Protein AF-A0A7V4MY70-F1 (afdb_monomer_lite)

pLDDT: mean 80.56, std 20.99, range [24.08, 98.56]

Structure (mmCIF, N/CA/C/O backbone):
data_AF-A0A7V4MY70-F1
#
_entry.id   AF-A0A7V4MY70-F1
#
loop_
_atom_site.group_PDB
_atom_site.id
_atom_site.type_symbol
_atom_site.label_atom_id
_atom_site.label_alt_id
_atom_site.label_comp_id
_atom_site.label_asym_id
_atom_site.label_entity_id
_atom_site.label_seq_id
_atom_site.pdbx_PDB_ins_code
_atom_site.Cartn_x
_atom_site.Cartn_y
_atom_site.Cartn_z
_atom_site.occupancy
_atom_site.B_iso_or_equiv
_atom_site.auth_seq_id
_atom_site.auth_comp_id
_atom_site.auth_asym_id
_atom_site.auth_atom_id
_atom_site.pdbx_PDB_model_num
ATOM 1 N N . MET A 1 1 ? -21.779 -14.317 -23.025 1.00 35.06 1 MET A N 1
ATOM 2 C CA . MET A 1 1 ? -21.149 -14.621 -21.720 1.00 35.06 1 MET A CA 1
ATOM 3 C C . MET A 1 1 ? -20.965 -13.291 -21.010 1.00 35.06 1 MET A C 1
ATOM 5 O O . MET A 1 1 ? -20.647 -12.327 -21.687 1.00 35.06 1 MET A O 1
ATOM 9 N N . ARG A 1 2 ? -21.371 -13.199 -19.740 1.00 34.47 2 ARG A N 1
ATOM 10 C CA . ARG A 1 2 ? -21.632 -11.926 -19.047 1.00 34.47 2 ARG A CA 1
ATOM 11 C C . ARG A 1 2 ? -20.328 -11.184 -18.761 1.00 34.47 2 ARG A C 1
ATOM 13 O O . ARG A 1 2 ? -19.411 -11.782 -18.212 1.00 34.47 2 ARG A O 1
ATOM 20 N N . ASP A 1 3 ? -20.317 -9.908 -19.120 1.00 35.34 3 ASP A N 1
ATOM 21 C CA . ASP A 1 3 ? -19.279 -8.925 -18.829 1.00 35.34 3 ASP A CA 1
ATOM 22 C C . ASP A 1 3 ? -19.011 -8.886 -17.314 1.00 35.34 3 ASP A C 1
ATOM 24 O O . ASP A 1 3 ? -19.886 -8.545 -16.511 1.00 35.34 3 ASP A O 1
ATOM 28 N N . GLY A 1 4 ? -17.828 -9.338 -16.904 1.00 38.50 4 GLY A N 1
ATOM 29 C CA . GLY A 1 4 ? -17.403 -9.404 -15.510 1.00 38.50 4 GLY A CA 1
ATOM 30 C C . GLY A 1 4 ? -16.936 -8.038 -15.029 1.00 38.50 4 GLY A C 1
ATOM 31 O O . GLY A 1 4 ? -15.749 -7.838 -14.805 1.00 38.50 4 GLY A O 1
ATOM 32 N N . GLN A 1 5 ? -17.856 -7.085 -14.891 1.00 44.81 5 GLN A N 1
ATOM 33 C CA . GLN A 1 5 ? -17.563 -5.769 -14.328 1.00 44.81 5 GLN A CA 1
ATOM 34 C C . GLN A 1 5 ? -17.039 -5.965 -12.892 1.00 44.81 5 GLN A C 1
ATOM 36 O O . GLN A 1 5 ? -17.811 -6.287 -11.983 1.00 44.81 5 GLN A O 1
ATOM 41 N N . LEU A 1 6 ? -15.719 -5.850 -12.693 1.00 42.75 6 LEU A N 1
ATOM 42 C CA . LEU A 1 6 ? -15.071 -5.998 -11.389 1.00 42.75 6 LEU A CA 1
ATOM 43 C C . LEU A 1 6 ? -15.699 -4.998 -10.416 1.00 42.75 6 LEU A C 1
ATOM 45 O O . LEU A 1 6 ? -15.474 -3.789 -10.476 1.00 42.75 6 LEU A O 1
ATOM 49 N N . ARG A 1 7 ? -16.544 -5.508 -9.520 1.00 59.09 7 ARG A N 1
ATOM 50 C CA . ARG A 1 7 ? -17.192 -4.706 -8.490 1.00 59.09 7 ARG A CA 1
ATOM 51 C C . ARG A 1 7 ? -16.125 -4.282 -7.480 1.00 59.09 7 ARG A C 1
ATOM 53 O O . ARG A 1 7 ? -15.667 -5.104 -6.692 1.00 59.09 7 ARG A O 1
ATOM 60 N N . GLY A 1 8 ? -15.704 -3.018 -7.524 1.00 72.75 8 GLY A N 1
ATOM 61 C CA . GLY A 1 8 ? -14.606 -2.514 -6.694 1.00 72.75 8 GLY A CA 1
ATOM 62 C C . GLY A 1 8 ? -14.836 -2.757 -5.198 1.00 72.75 8 GLY A C 1
ATOM 63 O O . GLY A 1 8 ? -15.845 -2.319 -4.642 1.00 72.75 8 GLY A O 1
ATOM 64 N N . VAL A 1 9 ? -13.904 -3.449 -4.539 1.00 80.56 9 VAL A N 1
ATOM 65 C CA . VAL A 1 9 ? -13.931 -3.677 -3.087 1.00 80.56 9 VAL A CA 1
ATOM 66 C C . VAL A 1 9 ? -13.438 -2.421 -2.370 1.00 80.56 9 VAL A C 1
ATOM 68 O O . VAL A 1 9 ? -12.381 -1.877 -2.689 1.00 80.56 9 VAL A O 1
ATOM 71 N N . ARG A 1 10 ? -14.196 -1.957 -1.378 1.00 83.06 10 ARG A N 1
ATOM 72 C CA . ARG A 1 10 ? -13.819 -0.881 -0.460 1.00 83.06 10 ARG A CA 1
ATOM 73 C C . ARG A 1 10 ? -13.567 -1.450 0.926 1.00 83.06 10 ARG A C 1
ATOM 75 O O . ARG A 1 10 ? -14.325 -2.295 1.399 1.00 83.06 10 ARG A O 1
ATOM 82 N N . LEU A 1 11 ? -12.526 -0.943 1.576 1.00 91.56 11 LEU A N 1
ATOM 83 C CA . LEU A 1 11 ? -12.107 -1.357 2.908 1.00 91.56 11 LEU A CA 1
ATOM 84 C C . LEU A 1 11 ? -11.872 -0.134 3.790 1.00 91.56 11 LEU A C 1
ATOM 86 O O . LEU A 1 11 ? -11.327 0.875 3.342 1.00 91.56 11 LEU A O 1
ATOM 90 N N . GLY A 1 12 ? -12.257 -0.260 5.053 1.00 89.19 12 GLY A N 1
ATOM 91 C CA . GLY A 1 12 ? -11.892 0.647 6.124 1.00 89.19 12 GLY A CA 1
ATOM 92 C C . GLY A 1 12 ? -11.326 -0.133 7.299 1.00 89.19 12 GLY A C 1
ATOM 93 O O . GLY A 1 12 ? -11.824 -1.204 7.639 1.00 89.19 12 GLY A O 1
ATOM 94 N N . PHE A 1 13 ? -10.279 0.402 7.915 1.00 91.38 13 PHE A N 1
ATOM 95 C CA . PHE A 1 13 ? -9.630 -0.204 9.069 1.00 91.38 13 PHE A CA 1
ATOM 96 C C . PHE A 1 13 ? -9.266 0.868 10.088 1.00 91.38 13 PHE A C 1
ATOM 98 O O . PHE A 1 13 ? -8.829 1.964 9.714 1.00 91.38 13 PHE A O 1
ATOM 105 N N . ASP A 1 14 ? -9.436 0.557 11.366 1.00 91.88 14 ASP A N 1
ATOM 106 C CA . ASP A 1 14 ? -9.044 1.447 12.450 1.00 91.88 14 ASP A CA 1
ATOM 107 C C . ASP A 1 14 ? -8.578 0.682 13.691 1.00 91.88 14 ASP A C 1
ATOM 109 O O . ASP A 1 14 ? -9.014 -0.447 13.940 1.00 91.88 14 ASP A O 1
ATOM 113 N N . LEU A 1 15 ? -7.686 1.321 14.452 1.00 84.94 15 LEU A N 1
ATOM 114 C CA . LEU A 1 15 ? -7.119 0.828 15.702 1.00 84.94 15 LEU A CA 1
ATOM 115 C C . LEU A 1 15 ? -7.168 1.921 16.764 1.00 84.94 15 LEU A C 1
ATOM 117 O O . LEU A 1 15 ? -6.854 3.080 16.507 1.00 84.94 15 LEU A O 1
ATOM 121 N N . VAL A 1 16 ? -7.503 1.515 17.982 1.00 78.44 16 VAL A N 1
ATOM 122 C CA . VAL A 1 16 ? -7.727 2.395 19.123 1.00 78.44 16 VAL A CA 1
ATOM 123 C C . VAL A 1 16 ? -6.978 1.847 20.327 1.00 78.44 16 VAL A C 1
ATOM 125 O O . VAL A 1 16 ? -7.192 0.709 20.740 1.00 78.44 16 VAL A O 1
ATOM 128 N N . GLU A 1 17 ? -6.143 2.677 20.943 1.00 88.50 17 GLU A N 1
ATOM 129 C CA . GLU A 1 17 ? -5.574 2.387 22.259 1.00 88.50 17 GLU A CA 1
ATOM 130 C C . GLU A 1 17 ? -6.662 2.486 23.334 1.00 88.50 17 GLU A C 1
ATOM 132 O O . GLU A 1 17 ? -7.203 3.566 23.602 1.00 88.50 17 GLU A O 1
ATOM 137 N N . VAL A 1 18 ? -6.973 1.358 23.976 1.00 88.81 18 VAL A N 1
ATOM 138 C CA . VAL A 1 18 ? -8.077 1.236 24.941 1.00 88.81 18 VAL A CA 1
ATOM 139 C C . VAL A 1 18 ? -7.870 2.178 26.121 1.00 88.81 18 VAL A C 1
ATOM 141 O O . VAL A 1 18 ? -8.803 2.861 26.536 1.00 88.81 18 VAL A O 1
ATOM 144 N N . GLU A 1 19 ? -6.642 2.282 26.628 1.00 89.00 19 GLU A N 1
ATOM 145 C CA . GLU A 1 19 ? -6.335 3.136 27.777 1.00 89.00 19 GLU A CA 1
ATOM 146 C C . GLU A 1 19 ? -6.428 4.630 27.432 1.00 89.00 19 GLU A C 1
ATOM 148 O O . GLU A 1 19 ? -6.966 5.430 28.202 1.00 89.00 19 GLU A O 1
ATOM 153 N N . ARG A 1 20 ? -5.993 5.023 26.230 1.00 81.44 20 ARG A N 1
ATOM 154 C CA . ARG A 1 20 ? -6.168 6.397 25.745 1.00 81.44 20 ARG A CA 1
ATOM 155 C C . ARG A 1 20 ? -7.652 6.742 25.607 1.00 81.44 20 ARG A C 1
ATOM 157 O O . ARG A 1 20 ? -8.071 7.826 26.021 1.00 81.44 20 ARG A O 1
ATOM 164 N N . PHE A 1 21 ? -8.452 5.814 25.084 1.00 88.38 21 PHE A N 1
ATOM 165 C CA . PHE A 1 21 ? -9.899 5.974 24.958 1.00 88.38 21 PHE A CA 1
ATOM 166 C C . PHE A 1 21 ? -10.593 6.033 26.326 1.00 88.38 21 PHE A C 1
ATOM 168 O O . PHE A 1 21 ? -11.429 6.908 26.561 1.00 88.38 21 PHE A O 1
ATOM 175 N N . ARG A 1 22 ? -10.177 5.184 27.275 1.00 93.19 22 ARG A N 1
ATOM 176 C CA . ARG A 1 22 ? -10.639 5.191 28.671 1.00 93.19 22 ARG A CA 1
ATOM 177 C C . ARG A 1 22 ? -10.459 6.565 29.305 1.00 93.19 22 ARG A C 1
ATOM 179 O O . ARG A 1 22 ? -11.410 7.114 29.865 1.00 93.19 22 ARG A O 1
ATOM 186 N N . ARG A 1 23 ? -9.263 7.146 29.177 1.00 88.00 23 ARG A N 1
ATOM 187 C CA . ARG A 1 23 ? -8.953 8.491 29.688 1.00 88.00 23 ARG A CA 1
ATOM 188 C C . ARG A 1 23 ? -9.819 9.567 29.035 1.00 88.00 23 ARG A C 1
ATOM 190 O O . ARG A 1 23 ? -10.260 10.485 29.724 1.00 88.00 23 ARG A O 1
ATOM 197 N N . ALA A 1 24 ? -10.094 9.453 27.735 1.00 77.75 24 ALA A N 1
ATOM 198 C CA . ALA A 1 24 ? -10.965 10.388 27.025 1.00 77.75 24 ALA A CA 1
ATOM 199 C C . ALA A 1 24 ? -12.419 10.329 27.531 1.00 77.75 24 ALA A C 1
ATOM 201 O O . ALA A 1 24 ? -13.014 11.378 27.783 1.00 77.75 24 ALA A O 1
ATOM 202 N N . LEU A 1 25 ? -12.965 9.126 27.746 1.00 85.44 25 LEU A N 1
ATOM 203 C CA . LEU A 1 25 ? -14.307 8.936 28.312 1.00 85.44 25 LEU A CA 1
ATOM 204 C C . LEU A 1 25 ? -14.423 9.494 29.739 1.00 85.44 25 LEU A C 1
ATOM 206 O O . LEU A 1 25 ? -15.417 10.142 30.056 1.00 85.44 25 LEU A O 1
ATOM 210 N N . HIS A 1 26 ? -13.396 9.304 30.574 1.00 87.88 26 HIS A N 1
ATOM 211 C CA . HIS A 1 26 ? -13.364 9.867 31.930 1.00 87.88 26 HIS A CA 1
ATOM 212 C C . HIS A 1 26 ? -13.304 11.396 31.920 1.00 87.88 26 HIS A C 1
ATOM 214 O O . HIS A 1 26 ? -14.024 12.054 32.667 1.00 87.88 26 HIS A O 1
ATOM 220 N N . ARG A 1 27 ? -12.462 11.975 31.055 1.00 89.12 27 ARG A N 1
ATOM 221 C CA . ARG A 1 27 ? -12.309 13.432 30.937 1.00 89.12 27 ARG A CA 1
ATOM 222 C C . ARG A 1 27 ? -13.574 14.108 30.408 1.00 89.12 27 ARG A C 1
ATOM 224 O O . ARG A 1 27 ? -13.856 15.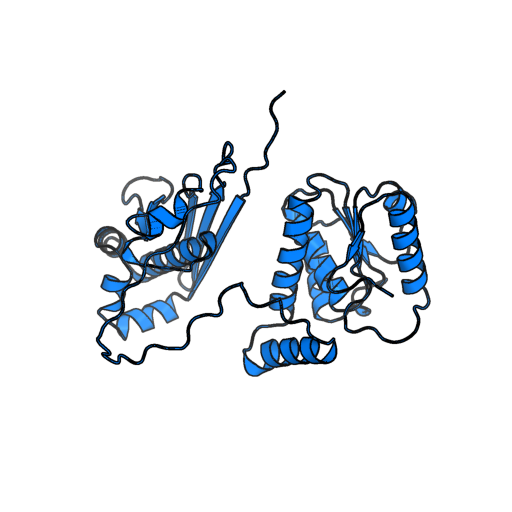250 30.763 1.00 89.12 27 ARG A O 1
ATOM 231 N N . HIS A 1 28 ? -14.330 13.418 29.558 1.00 87.50 28 HIS A N 1
ATOM 232 C CA . HIS A 1 28 ? -15.520 13.957 28.911 1.00 87.50 28 HIS A CA 1
ATOM 233 C C . HIS A 1 28 ? -16.724 13.021 29.104 1.00 87.50 28 HIS A C 1
ATOM 235 O O . HIS A 1 28 ? -17.040 12.237 28.210 1.00 87.50 28 HIS A O 1
ATOM 241 N N . PRO A 1 29 ? -17.482 13.150 30.210 1.00 80.56 29 PRO A N 1
ATOM 242 C CA . PRO A 1 29 ? -18.574 12.225 30.545 1.00 80.56 29 PRO A CA 1
ATOM 243 C C . PRO A 1 29 ? -19.699 12.133 29.498 1.00 80.56 29 PRO A C 1
ATOM 245 O O . PRO A 1 29 ? -20.390 11.124 29.403 1.00 80.56 29 PRO A O 1
ATOM 248 N N . ARG A 1 30 ? -19.886 13.177 28.677 1.00 85.69 30 ARG A N 1
ATOM 249 C CA . ARG A 1 30 ? -20.870 13.203 27.574 1.00 85.69 30 ARG A CA 1
ATOM 250 C C . ARG A 1 30 ? -20.334 12.635 26.255 1.00 85.69 30 ARG A C 1
ATOM 252 O O . ARG A 1 30 ? -21.046 12.640 25.257 1.00 85.69 30 ARG A O 1
ATOM 259 N N . LEU A 1 31 ? -19.075 12.202 26.206 1.00 82.50 31 LEU A N 1
ATOM 260 C CA . LEU A 1 31 ? -18.451 11.720 24.976 1.00 82.50 31 LEU A CA 1
ATOM 261 C C . LEU A 1 31 ? -19.119 10.431 24.490 1.00 82.50 31 LEU A C 1
ATOM 263 O O . LEU A 1 31 ? -19.470 10.339 23.318 1.00 82.50 31 LEU A O 1
ATOM 267 N N . ALA A 1 32 ? -19.383 9.484 25.395 1.00 84.44 32 ALA A N 1
ATOM 268 C CA . ALA A 1 32 ? -20.026 8.219 25.044 1.00 84.44 32 ALA A CA 1
ATOM 269 C C . ALA A 1 32 ? -21.397 8.426 24.378 1.00 84.44 32 ALA A C 1
ATOM 271 O O . ALA A 1 32 ? -21.650 7.869 23.316 1.00 84.44 32 ALA A O 1
ATOM 272 N N . SER A 1 33 ? -22.251 9.287 24.938 1.00 88.69 33 SER A N 1
ATOM 273 C CA . SER A 1 33 ? -23.585 9.546 24.380 1.00 88.69 33 SER A CA 1
ATOM 274 C C . SER A 1 33 ? -23.560 10.322 23.063 1.00 88.69 33 SER A C 1
ATOM 276 O O . SER A 1 33 ? -24.526 10.265 22.312 1.00 88.69 33 SER A O 1
ATOM 278 N N . ARG A 1 34 ? -22.469 11.027 22.742 1.00 88.75 34 ARG A N 1
ATOM 279 C CA . ARG A 1 34 ? -22.275 11.657 21.424 1.00 88.75 34 ARG A CA 1
ATOM 280 C C . ARG A 1 34 ? -21.790 10.664 20.372 1.00 88.75 34 ARG A C 1
ATOM 282 O O . ARG A 1 34 ? -22.175 10.787 19.215 1.00 88.75 34 ARG A O 1
ATOM 289 N N . LEU A 1 35 ? -20.938 9.719 20.768 1.00 85.75 35 LEU A N 1
ATOM 290 C CA . LEU A 1 35 ? -20.302 8.766 19.859 1.00 85.75 35 LEU A CA 1
ATOM 291 C C . LEU A 1 35 ? -21.164 7.529 19.591 1.00 85.75 35 LEU A C 1
ATOM 293 O O . LEU A 1 35 ? -21.111 6.972 18.497 1.00 85.75 35 LEU A O 1
ATOM 297 N N . PHE A 1 36 ? -21.948 7.084 20.570 1.00 94.06 36 PHE A N 1
ATOM 298 C CA . PHE A 1 36 ? -22.635 5.796 20.537 1.00 94.06 36 PHE A CA 1
ATOM 299 C C . PHE A 1 36 ? -24.145 5.945 20.659 1.00 94.06 36 PHE A C 1
ATOM 301 O O . PHE A 1 36 ? -24.662 6.823 21.349 1.00 94.06 36 PHE A O 1
ATOM 308 N N . THR A 1 37 ? -24.856 5.040 19.998 1.00 95.19 37 THR A N 1
ATOM 309 C CA . THR A 1 37 ? -26.299 4.881 20.165 1.00 95.19 37 THR A CA 1
ATOM 310 C C . THR A 1 37 ? -26.625 4.260 21.526 1.00 95.19 37 THR A C 1
ATOM 312 O O . THR A 1 37 ? -25.786 3.630 22.179 1.00 95.19 37 THR A O 1
ATOM 315 N N . THR A 1 38 ? -27.885 4.370 21.953 1.00 94.00 38 THR A N 1
ATOM 316 C CA . THR A 1 38 ? -28.370 3.696 23.167 1.00 94.00 38 THR A CA 1
ATOM 317 C C . THR A 1 38 ? -28.208 2.174 23.092 1.00 94.00 38 THR A C 1
ATOM 319 O O . THR A 1 38 ? -27.929 1.545 24.111 1.00 94.00 38 THR A O 1
ATOM 322 N N . GLY A 1 39 ? -28.350 1.577 21.902 1.00 91.62 39 GLY A N 1
ATOM 323 C CA . GLY A 1 39 ? -28.155 0.141 21.690 1.00 91.62 39 GLY A CA 1
ATOM 324 C C . GLY A 1 39 ? -26.713 -0.295 21.953 1.00 91.62 39 GLY A C 1
ATOM 325 O O . GLY A 1 39 ? -26.477 -1.252 22.689 1.00 91.62 39 GLY A O 1
ATOM 326 N N . GLU A 1 40 ? -25.746 0.454 21.427 1.00 93.56 40 GLU A N 1
ATOM 327 C CA . GLU A 1 40 ? -24.316 0.186 21.611 1.00 93.56 40 GLU A CA 1
ATOM 328 C C . GLU A 1 40 ? -23.867 0.356 23.063 1.00 93.56 40 GLU A C 1
ATOM 330 O O . GLU A 1 40 ? -23.144 -0.492 23.587 1.00 93.56 40 GLU A O 1
ATOM 335 N N . MET A 1 41 ? -24.331 1.417 23.732 1.00 92.62 41 MET A N 1
ATOM 336 C CA . MET A 1 41 ? -24.034 1.634 25.151 1.00 92.62 41 MET A CA 1
ATOM 337 C C . MET A 1 41 ? -24.629 0.528 26.026 1.00 92.62 41 MET A C 1
ATOM 339 O O . MET A 1 41 ? -23.960 0.053 26.941 1.00 92.62 41 MET A O 1
ATOM 343 N N . ARG A 1 42 ? -25.851 0.065 25.719 1.00 92.44 42 ARG A N 1
ATOM 344 C CA . ARG A 1 42 ? -26.475 -1.063 26.423 1.00 92.44 42 ARG A CA 1
ATOM 345 C C . ARG A 1 42 ? -25.682 -2.355 26.233 1.00 92.44 42 ARG A C 1
ATOM 347 O O . ARG A 1 42 ? -25.468 -3.066 27.206 1.00 92.44 42 ARG A O 1
ATOM 354 N N . TYR A 1 43 ? -25.233 -2.647 25.011 1.00 89.88 43 TYR A N 1
ATOM 355 C CA . TYR A 1 43 ? -24.390 -3.817 24.751 1.00 89.88 43 TYR A CA 1
ATOM 356 C C . TYR A 1 43 ? -23.092 -3.753 25.559 1.00 89.88 43 TYR A C 1
ATOM 358 O O . TYR A 1 43 ? -22.720 -4.722 26.218 1.00 89.88 43 TYR A O 1
ATOM 366 N N . ALA A 1 44 ? -22.381 -2.623 25.504 1.00 90.81 44 ALA A N 1
ATOM 367 C CA . ALA A 1 44 ? -21.099 -2.497 26.187 1.00 90.81 44 ALA A CA 1
ATOM 368 C C . ALA A 1 44 ? -21.267 -2.602 27.708 1.00 90.81 44 ALA A C 1
ATOM 370 O O . ALA A 1 44 ? -20.500 -3.306 28.354 1.00 90.81 44 ALA A O 1
ATOM 371 N N . GLY A 1 45 ? -22.313 -1.981 28.261 1.00 91.44 45 GLY A N 1
ATOM 372 C CA . GLY A 1 45 ? -22.633 -2.041 29.689 1.00 91.44 45 GLY A CA 1
ATOM 373 C C . GLY A 1 45 ? -23.071 -3.417 30.202 1.00 91.44 45 GLY A C 1
ATOM 374 O O . GLY A 1 45 ? -23.126 -3.606 31.410 1.00 91.44 45 GLY A O 1
ATOM 375 N N . ALA A 1 46 ? -23.370 -4.378 29.320 1.00 89.94 46 ALA A N 1
ATOM 376 C CA . ALA A 1 46 ? -23.654 -5.760 29.713 1.00 89.94 46 ALA A CA 1
ATOM 377 C C . ALA A 1 46 ? -22.384 -6.577 30.036 1.00 89.94 46 ALA A C 1
ATOM 379 O O . ALA A 1 46 ? -22.491 -7.706 30.508 1.00 89.94 46 ALA A O 1
ATOM 380 N N . HIS A 1 47 ? -21.196 -6.026 29.773 1.00 88.25 47 HIS A N 1
ATOM 381 C CA . HIS A 1 47 ? -19.905 -6.663 30.036 1.00 88.25 47 HIS A CA 1
ATOM 382 C C . HIS A 1 47 ? -19.247 -6.065 31.286 1.00 88.25 47 HIS A C 1
ATOM 384 O O . HIS A 1 47 ? -19.541 -4.934 31.672 1.00 88.25 47 HIS A O 1
ATOM 390 N N . SER A 1 48 ? -18.331 -6.814 31.909 1.00 90.75 48 SER A N 1
ATOM 391 C CA . SER A 1 48 ? -17.650 -6.397 33.144 1.00 90.75 48 SER A CA 1
ATOM 392 C C . SER A 1 48 ? -16.795 -5.135 32.978 1.00 90.75 48 SER A C 1
ATOM 394 O O . SER A 1 48 ? -16.784 -4.297 33.875 1.00 90.75 48 SER A O 1
ATOM 396 N N . ASP A 1 49 ? -16.113 -4.979 31.838 1.00 93.12 49 ASP A N 1
ATOM 397 C CA . ASP A 1 49 ? -15.471 -3.724 31.431 1.00 93.12 49 ASP A CA 1
ATOM 398 C C . ASP A 1 49 ? -16.081 -3.244 30.103 1.00 93.12 49 ASP A C 1
ATOM 400 O O . ASP A 1 49 ? -15.817 -3.841 29.057 1.00 93.12 49 ASP A O 1
ATOM 404 N N . PRO A 1 50 ? -16.884 -2.165 30.098 1.00 93.62 50 PRO A N 1
ATOM 405 C CA . PRO A 1 50 ? -17.507 -1.659 28.879 1.00 93.62 50 PRO A CA 1
ATOM 406 C C . PRO A 1 50 ? -16.512 -0.977 27.927 1.00 93.62 50 PRO A C 1
ATOM 408 O O . PRO A 1 50 ? -16.816 -0.816 26.742 1.00 93.62 50 PRO A O 1
ATOM 411 N N . VAL A 1 51 ? -15.341 -0.537 28.404 1.00 94.62 51 VAL A N 1
ATOM 412 C CA . VAL A 1 51 ? -14.457 0.357 27.640 1.00 94.62 51 VAL A CA 1
ATOM 413 C C . VAL A 1 51 ? -13.849 -0.312 26.401 1.00 94.62 51 VAL A C 1
ATOM 415 O O . VAL A 1 51 ? -13.955 0.292 25.331 1.00 94.62 51 VAL A O 1
ATOM 418 N N . PRO A 1 52 ? -13.289 -1.538 26.458 1.00 93.19 52 PRO A N 1
ATOM 419 C CA . PRO A 1 52 ? -12.805 -2.234 25.264 1.00 93.19 52 PRO A CA 1
ATOM 420 C C . PRO A 1 52 ? -13.904 -2.442 24.211 1.00 93.19 52 PRO A C 1
ATOM 422 O O . PRO A 1 52 ? -13.673 -2.254 23.016 1.00 93.19 52 PRO A O 1
ATOM 425 N N . HIS A 1 53 ? -15.134 -2.744 24.642 1.00 93.38 53 HIS A N 1
ATOM 426 C CA . HIS A 1 53 ? -16.275 -2.935 23.742 1.00 93.38 53 HIS A CA 1
ATOM 427 C C . HIS A 1 53 ? -16.741 -1.637 23.075 1.00 93.38 53 HIS A C 1
ATOM 429 O O . HIS A 1 53 ? -17.208 -1.671 21.932 1.00 93.38 53 HIS A O 1
ATOM 435 N N . LEU A 1 54 ? -16.637 -0.500 23.769 1.00 93.75 54 LEU A N 1
ATOM 436 C CA . LEU A 1 54 ? -16.880 0.820 23.185 1.00 93.75 54 LEU A CA 1
ATOM 437 C C . LEU A 1 54 ? -15.736 1.235 22.256 1.00 93.75 54 LEU A C 1
ATOM 439 O O . LEU A 1 54 ? -16.002 1.753 21.177 1.00 93.75 54 LEU A O 1
ATOM 443 N N . ALA A 1 55 ? -14.483 0.957 22.621 1.00 91.88 55 ALA A N 1
ATOM 444 C CA . ALA A 1 55 ? -13.319 1.244 21.787 1.00 91.88 55 ALA A CA 1
ATOM 445 C C . ALA A 1 55 ? -13.366 0.466 20.460 1.00 91.88 55 ALA A C 1
ATOM 447 O O . ALA A 1 55 ? -13.149 1.048 19.401 1.00 91.88 55 ALA A O 1
ATOM 448 N N . ALA A 1 56 ? -13.752 -0.814 20.486 1.00 92.88 56 ALA A N 1
ATOM 449 C CA . ALA A 1 56 ? -13.940 -1.609 19.272 1.00 92.88 56 ALA A CA 1
ATOM 450 C C . ALA A 1 56 ? -15.030 -1.015 18.364 1.00 92.88 56 ALA A C 1
ATOM 452 O O . ALA A 1 56 ? -14.859 -0.908 17.151 1.00 92.88 56 ALA A O 1
ATOM 453 N N . ARG A 1 57 ? -16.147 -0.561 18.946 1.00 95.06 57 ARG A N 1
ATOM 454 C CA . ARG A 1 57 ? -17.218 0.101 18.185 1.00 95.06 57 ARG A CA 1
ATOM 455 C C . ARG A 1 57 ? -16.795 1.450 17.632 1.00 95.06 57 ARG A C 1
ATOM 457 O O . ARG A 1 57 ? -17.176 1.778 16.516 1.00 95.06 57 ARG A O 1
ATOM 464 N N . PHE A 1 58 ? -16.005 2.212 18.383 1.00 94.62 58 PHE A N 1
ATOM 465 C CA . PHE A 1 58 ? -15.416 3.453 17.897 1.00 94.62 58 PHE A CA 1
ATOM 466 C C . PHE A 1 58 ? -14.543 3.185 16.667 1.00 94.62 58 PHE A C 1
ATOM 468 O O . PHE A 1 58 ? -14.768 3.803 15.630 1.00 94.62 58 PHE A O 1
ATOM 475 N N . ALA A 1 59 ? -13.663 2.180 16.748 1.00 92.69 59 ALA A N 1
ATOM 476 C CA . ALA A 1 59 ? -12.839 1.744 15.624 1.00 92.69 59 ALA A CA 1
ATOM 477 C C . ALA A 1 59 ? -13.698 1.348 14.412 1.00 92.69 59 ALA A C 1
ATOM 479 O O . ALA A 1 59 ? -13.410 1.726 13.282 1.00 92.69 59 ALA A O 1
ATOM 480 N N . ALA A 1 60 ? -14.806 0.633 14.622 1.00 94.19 60 ALA A N 1
ATOM 481 C CA . ALA A 1 60 ? -15.708 0.269 13.530 1.00 94.19 60 ALA A CA 1
ATOM 482 C C . ALA A 1 60 ? -16.383 1.487 12.883 1.00 94.19 60 ALA A C 1
ATOM 484 O O . ALA A 1 60 ? -16.530 1.516 11.663 1.00 94.19 60 ALA A O 1
ATOM 485 N N . LYS A 1 61 ? -16.755 2.512 13.657 1.00 96.44 61 LYS A N 1
ATOM 486 C CA . LYS A 1 61 ? -17.327 3.752 13.111 1.00 96.44 61 LYS A CA 1
ATOM 487 C C . LYS A 1 61 ? -16.307 4.541 12.295 1.00 96.44 61 LYS A C 1
ATOM 489 O O . LYS A 1 61 ? -16.625 4.970 11.189 1.00 96.44 61 LYS A O 1
ATOM 494 N N . GLU A 1 62 ? -15.081 4.661 12.792 1.00 95.12 62 GLU A N 1
ATOM 495 C CA . GLU A 1 62 ? -13.963 5.259 12.052 1.00 95.12 62 GLU A CA 1
ATOM 496 C C . GLU A 1 62 ? -13.650 4.476 10.770 1.00 95.12 62 GLU A C 1
ATOM 498 O O . GLU A 1 62 ? -13.532 5.052 9.688 1.00 95.12 62 GLU A O 1
ATOM 503 N N . ALA A 1 63 ? -13.610 3.144 10.851 1.00 91.50 63 ALA A N 1
ATOM 504 C CA . ALA A 1 63 ? -13.432 2.274 9.695 1.00 91.50 63 ALA A CA 1
ATOM 505 C C . ALA A 1 63 ? -14.542 2.480 8.649 1.00 91.50 63 ALA A C 1
ATOM 507 O O . ALA A 1 63 ? -14.245 2.587 7.462 1.00 91.50 63 ALA A O 1
ATOM 508 N N . VAL A 1 64 ? -15.807 2.628 9.058 1.00 92.44 64 VAL A N 1
ATOM 509 C CA . VAL A 1 64 ? -16.897 3.008 8.141 1.00 92.44 64 VAL A CA 1
ATOM 510 C C . VAL A 1 64 ? -16.628 4.375 7.505 1.00 92.44 64 VAL A C 1
ATOM 512 O O . VAL A 1 64 ? -16.722 4.499 6.285 1.00 92.44 64 VAL A O 1
ATOM 515 N N . GLY A 1 65 ? -16.243 5.387 8.287 1.00 87.81 65 GLY A N 1
ATOM 516 C CA . GLY A 1 65 ? -15.905 6.716 7.764 1.00 87.81 65 GLY A CA 1
ATOM 517 C C . GLY A 1 65 ? -14.794 6.681 6.706 1.00 87.81 65 GLY A C 1
ATOM 518 O O . GLY A 1 65 ? -14.910 7.324 5.659 1.00 87.81 65 GLY A O 1
ATOM 519 N N . LYS A 1 66 ? -13.752 5.871 6.934 1.00 86.44 66 LYS A N 1
ATOM 520 C CA . LYS A 1 66 ? -12.652 5.640 5.981 1.00 86.44 66 LYS A CA 1
ATOM 521 C C . LYS A 1 66 ? -13.114 4.908 4.724 1.00 86.44 66 LYS A C 1
ATOM 523 O O . LYS A 1 66 ? -12.737 5.299 3.623 1.00 86.44 66 LYS A O 1
ATOM 528 N N . LEU A 1 67 ? -13.948 3.879 4.878 1.00 91.25 67 LEU A N 1
ATOM 529 C CA . LEU A 1 67 ? -14.504 3.114 3.761 1.00 91.25 67 LEU A CA 1
ATOM 530 C C . LEU A 1 67 ? -15.355 3.995 2.835 1.00 91.25 67 LEU A C 1
ATOM 532 O O . LEU A 1 67 ? -15.309 3.844 1.611 1.00 91.25 67 LEU A O 1
ATOM 536 N N . LEU A 1 68 ? -16.133 4.912 3.414 1.00 86.19 68 LEU A N 1
ATOM 537 C CA . LEU A 1 68 ? -16.981 5.845 2.670 1.00 86.19 68 LEU A CA 1
ATOM 538 C C . LEU A 1 68 ? -16.179 6.971 2.000 1.00 86.19 68 LEU A C 1
ATOM 540 O O . LEU A 1 68 ? -16.651 7.543 1.022 1.00 86.19 68 LEU A O 1
ATOM 544 N N . GLY A 1 69 ? -14.973 7.272 2.495 1.00 78.62 69 GLY A N 1
ATOM 545 C CA . GLY A 1 69 ? -14.103 8.334 1.978 1.00 78.62 69 GLY A CA 1
ATOM 546 C C . GLY A 1 69 ? -14.503 9.750 2.409 1.00 78.62 69 GLY A C 1
ATOM 547 O O . GLY A 1 69 ? -13.780 10.695 2.118 1.00 78.62 69 GLY A O 1
ATOM 548 N N . SER A 1 70 ? -15.622 9.903 3.125 1.00 78.12 70 SER A N 1
ATOM 549 C CA . SER A 1 70 ? -16.123 11.179 3.656 1.00 78.12 70 SER A CA 1
ATOM 550 C C . SER A 1 70 ? -15.724 11.444 5.111 1.00 78.12 70 SER A C 1
ATOM 552 O O . SER A 1 70 ? -16.086 12.481 5.662 1.00 78.12 70 SER A O 1
ATOM 554 N N . GLY A 1 71 ? -15.069 10.482 5.772 1.00 79.62 71 GLY A N 1
ATOM 555 C CA . GLY A 1 71 ? -14.968 10.463 7.231 1.00 79.62 71 GLY A CA 1
ATOM 556 C C . GLY A 1 71 ? -16.325 10.203 7.900 1.00 79.62 71 GLY A C 1
ATOM 557 O O . GLY A 1 71 ? -17.328 9.908 7.236 1.00 79.62 71 GLY A O 1
ATOM 558 N N . VAL A 1 72 ? -16.360 10.285 9.233 1.00 80.25 72 VAL A N 1
ATOM 559 C CA . VAL A 1 72 ? -17.590 10.090 10.015 1.00 80.25 72 VAL A CA 1
ATOM 560 C C . VAL A 1 72 ? -18.419 11.374 10.021 1.00 80.25 72 VAL A C 1
ATOM 562 O O . VAL A 1 72 ? -18.142 12.304 10.773 1.00 80.25 72 VAL A O 1
ATOM 565 N N . LEU A 1 73 ? -19.471 11.412 9.200 1.00 79.31 73 LEU A N 1
ATOM 566 C CA . LEU A 1 73 ? -20.387 12.558 9.131 1.00 79.31 73 LEU A CA 1
ATOM 567 C C . LEU A 1 73 ? -21.208 12.720 10.416 1.00 79.31 73 LEU A C 1
ATOM 569 O O . LEU A 1 73 ? -21.384 13.827 10.922 1.00 79.31 73 LEU A O 1
ATOM 573 N N . CYS A 1 74 ? -21.740 11.612 10.933 1.00 89.75 74 CYS A N 1
ATOM 574 C CA . CYS A 1 74 ? -22.475 11.579 12.188 1.00 89.75 74 CYS A CA 1
ATOM 575 C C . CYS A 1 74 ? -22.240 10.247 12.899 1.00 89.75 74 CYS A C 1
ATOM 577 O O . CYS A 1 74 ? -22.588 9.181 12.398 1.00 89.75 74 CYS A O 1
ATOM 579 N N . TRP A 1 75 ? -21.689 10.316 14.107 1.00 89.44 75 TRP A N 1
ATOM 580 C CA . TRP A 1 75 ? -21.339 9.140 14.899 1.00 89.44 75 TRP A CA 1
ATOM 581 C C . TRP A 1 75 ? -22.526 8.231 15.218 1.00 89.44 75 TRP A C 1
ATOM 583 O O . TRP A 1 75 ? -22.394 7.010 15.211 1.00 89.44 75 TRP A O 1
ATOM 593 N N . GLN A 1 76 ? -23.695 8.812 15.485 1.00 92.50 76 GLN A N 1
ATOM 594 C CA . GLN A 1 76 ? -24.900 8.048 15.814 1.00 92.50 76 GLN A CA 1
ATOM 595 C C . GLN A 1 76 ? -25.622 7.491 14.579 1.00 92.50 76 GLN A C 1
ATOM 597 O O . GLN A 1 76 ? -26.474 6.624 14.730 1.00 92.50 76 GLN A O 1
ATOM 602 N N . GLU A 1 77 ? -25.279 7.948 13.370 1.00 95.25 77 GLU A N 1
ATOM 603 C CA . GLU A 1 77 ? -25.812 7.377 12.125 1.00 95.25 77 GLU A CA 1
ATOM 604 C C . GLU A 1 77 ? -25.115 6.074 11.715 1.00 95.25 77 GLU A C 1
ATOM 606 O O . GLU A 1 77 ? -25.573 5.399 10.794 1.00 95.25 77 GLU A O 1
ATOM 611 N N . ILE A 1 78 ? -24.017 5.725 12.385 1.00 95.50 78 ILE A N 1
ATOM 612 C CA . ILE A 1 78 ? -23.307 4.462 12.220 1.00 95.50 78 ILE A CA 1
ATOM 613 C C . ILE A 1 78 ? -23.501 3.681 13.510 1.00 95.50 78 ILE A C 1
ATOM 615 O O . ILE A 1 78 ? -22.939 4.039 14.542 1.00 95.50 78 ILE A O 1
ATOM 619 N N . GLU A 1 79 ? -24.283 2.613 13.469 1.00 96.50 79 GLU A N 1
ATOM 620 C CA . GLU A 1 79 ? -24.515 1.766 14.633 1.00 96.50 79 GLU A CA 1
ATOM 621 C C . GLU A 1 79 ? -23.918 0.381 14.425 1.00 96.50 79 GLU A C 1
ATOM 623 O O . GLU A 1 79 ? -24.217 -0.307 13.445 1.00 96.50 79 GLU A O 1
ATOM 628 N N . VAL A 1 80 ? -23.097 -0.043 15.383 1.00 94.06 80 VAL A N 1
ATOM 629 C CA . VAL A 1 80 ? -22.506 -1.377 15.405 1.00 94.06 80 VAL A CA 1
ATOM 630 C C . VAL A 1 80 ? -23.357 -2.291 16.277 1.00 94.06 80 VAL A C 1
ATOM 632 O O . VAL A 1 80 ? -23.245 -2.331 17.510 1.00 94.06 80 VAL A O 1
ATOM 635 N N . LEU A 1 81 ? -24.204 -3.060 15.606 1.00 89.38 81 LEU A N 1
ATOM 636 C CA . LEU A 1 81 ? -25.040 -4.077 16.215 1.00 89.38 81 LEU A CA 1
ATOM 637 C C . LEU A 1 81 ? -24.158 -5.272 16.588 1.00 89.38 81 LEU A C 1
ATOM 639 O O . LEU A 1 81 ? -23.560 -5.917 15.725 1.00 89.38 81 LEU A O 1
ATOM 643 N N . GLY A 1 82 ? -24.073 -5.549 17.886 1.00 74.00 82 GLY A N 1
ATOM 644 C CA . GLY A 1 82 ? -23.584 -6.831 18.386 1.00 74.00 82 GLY A CA 1
ATOM 645 C C . GLY A 1 82 ? -24.778 -7.719 18.696 1.00 74.00 82 GLY A C 1
ATOM 646 O O . GLY A 1 82 ? -25.803 -7.204 19.143 1.00 74.00 82 GLY A O 1
ATOM 647 N N . ASP A 1 83 ? -24.655 -9.023 18.473 1.00 56.09 83 ASP A N 1
ATOM 648 C CA . ASP A 1 83 ? -25.606 -9.965 19.048 1.00 56.09 83 ASP A CA 1
ATOM 649 C C . ASP A 1 83 ? -25.208 -10.203 20.516 1.00 56.09 83 ASP A C 1
ATOM 651 O O . ASP A 1 83 ? -24.114 -10.709 20.765 1.00 56.09 83 ASP A O 1
ATOM 655 N N . PRO A 1 84 ? -26.019 -9.790 21.507 1.00 45.50 84 PRO A N 1
ATOM 656 C CA . PRO A 1 84 ? -25.672 -9.965 22.913 1.00 45.50 84 PRO A CA 1
ATOM 657 C C . PRO A 1 84 ? -25.816 -11.421 23.389 1.00 45.50 84 PRO A C 1
ATOM 659 O O . PRO A 1 84 ? -25.412 -11.721 24.509 1.00 45.50 84 PRO A O 1
ATOM 662 N N . LEU A 1 85 ? -26.422 -12.312 22.590 1.00 45.75 85 LEU A N 1
ATOM 663 C CA . LEU A 1 85 ? -26.776 -13.678 22.999 1.00 45.75 85 LEU A CA 1
ATOM 664 C C . LEU A 1 85 ? -26.411 -14.771 21.981 1.00 45.75 85 LEU A C 1
ATOM 666 O O . LEU A 1 85 ? -26.394 -15.944 22.354 1.00 45.75 85 LEU A O 1
ATOM 670 N N . ALA A 1 86 ? -26.093 -14.444 20.728 1.00 42.81 86 ALA A N 1
ATOM 671 C CA . ALA A 1 86 ? -25.735 -15.435 19.718 1.00 42.81 86 ALA A CA 1
ATOM 672 C C . ALA A 1 86 ? -24.312 -15.252 19.193 1.00 42.81 86 ALA A C 1
ATOM 674 O O . ALA A 1 86 ? -23.801 -14.149 19.020 1.00 42.81 86 ALA A O 1
ATOM 675 N N . ARG A 1 87 ? -23.691 -16.384 18.859 1.00 52.66 87 ARG A N 1
ATOM 676 C CA . ARG A 1 87 ? -22.407 -16.524 18.155 1.00 52.66 87 ARG A CA 1
ATOM 677 C C . ARG A 1 87 ? -22.496 -16.035 16.694 1.00 52.66 87 ARG A C 1
ATOM 679 O O . ARG A 1 87 ? -22.072 -16.737 15.781 1.00 52.66 87 ARG A O 1
ATOM 686 N N . GLY A 1 88 ? -23.137 -14.893 16.453 1.00 57.53 88 GLY A N 1
ATOM 687 C CA . GLY A 1 88 ? -23.329 -14.288 15.140 1.00 57.53 88 GLY A CA 1
AT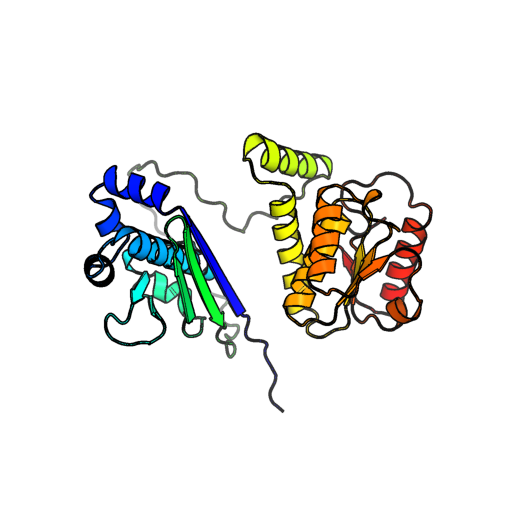OM 688 C C . GLY A 1 88 ? -22.322 -13.162 14.876 1.00 57.53 88 GLY A C 1
ATOM 689 O O . GLY A 1 88 ? -21.861 -12.517 15.818 1.00 57.53 88 GLY A O 1
ATOM 690 N N . PRO A 1 89 ? -21.972 -12.893 13.606 1.00 66.88 89 PRO A N 1
ATOM 691 C CA . PRO A 1 89 ? -21.073 -11.799 13.259 1.00 66.88 89 PRO A CA 1
ATOM 692 C C . PRO A 1 89 ? -21.731 -10.442 13.534 1.00 66.88 89 PRO A C 1
ATOM 694 O O . PRO A 1 89 ? -22.930 -10.256 13.291 1.00 66.88 89 PRO A O 1
ATOM 697 N N . ALA A 1 90 ? -20.933 -9.486 14.012 1.00 85.06 90 ALA A N 1
ATOM 698 C CA . ALA A 1 90 ? -21.359 -8.103 14.194 1.00 85.06 90 ALA A CA 1
ATOM 699 C C . ALA A 1 90 ? -21.843 -7.490 12.869 1.00 85.06 90 ALA A C 1
ATOM 701 O O . ALA A 1 90 ? -21.453 -7.913 11.780 1.00 85.06 90 ALA A O 1
ATOM 702 N N . ARG A 1 91 ? -22.720 -6.487 12.953 1.00 90.44 91 ARG A N 1
ATOM 703 C CA . ARG A 1 91 ? -23.317 -5.842 11.774 1.00 90.44 91 ARG A CA 1
ATOM 704 C C . ARG A 1 91 ? -23.279 -4.331 11.909 1.00 90.44 91 ARG A C 1
ATOM 706 O O . ARG A 1 91 ? -23.492 -3.801 12.995 1.00 90.44 91 ARG A O 1
ATOM 713 N N . VAL A 1 92 ? -23.084 -3.640 10.790 1.00 93.50 92 VAL A N 1
ATOM 714 C CA . VAL A 1 92 ? -23.229 -2.182 10.722 1.00 93.50 92 VAL A CA 1
ATOM 715 C C . VAL A 1 92 ? -24.609 -1.836 10.181 1.00 93.50 92 VAL A C 1
ATOM 717 O O . VAL A 1 92 ? -25.016 -2.327 9.126 1.00 93.50 92 VAL A O 1
ATOM 720 N N . ARG A 1 93 ? -25.315 -0.962 10.894 1.00 94.62 93 ARG A N 1
ATOM 721 C CA . ARG A 1 93 ? -26.518 -0.285 10.416 1.00 94.62 93 ARG A CA 1
ATOM 722 C C . ARG A 1 93 ? -26.183 1.180 10.165 1.00 94.62 93 ARG A C 1
ATOM 724 O O . ARG A 1 93 ? -25.685 1.855 11.059 1.00 94.62 93 ARG A O 1
ATOM 731 N N . LEU A 1 94 ? -26.464 1.647 8.951 1.00 94.75 94 LEU A N 1
ATOM 732 C CA . LEU A 1 94 ? -26.327 3.052 8.574 1.00 94.75 94 LEU A CA 1
ATOM 733 C C . LEU A 1 94 ? -27.703 3.712 8.516 1.00 94.75 94 LEU A C 1
ATOM 735 O O . LEU A 1 94 ? -28.669 3.092 8.065 1.00 94.75 94 LEU A O 1
ATOM 739 N N . SER A 1 95 ? -27.785 4.972 8.926 1.00 94.31 95 SER A N 1
ATOM 740 C CA . SER A 1 95 ? -28.993 5.793 8.811 1.00 94.31 95 SER A CA 1
ATOM 741 C C . SER A 1 95 ? -28.676 7.209 8.328 1.00 94.31 95 SER A C 1
ATOM 743 O O . SER A 1 95 ? -27.515 7.599 8.232 1.00 94.31 95 SER A O 1
ATOM 745 N N . GLY A 1 96 ? -29.717 7.987 8.023 1.00 93.38 96 GLY A N 1
ATOM 746 C CA . GLY A 1 96 ? -29.590 9.410 7.705 1.00 93.38 96 GLY A CA 1
ATOM 747 C C . GLY A 1 96 ? -28.661 9.688 6.522 1.00 93.38 96 GLY A C 1
ATOM 748 O O . GLY A 1 96 ? -28.701 8.987 5.507 1.00 93.38 96 GLY A O 1
ATOM 749 N N . ARG A 1 97 ? -27.818 10.717 6.648 1.00 90.25 97 ARG A N 1
ATOM 750 C CA . ARG A 1 97 ? -26.914 11.138 5.562 1.00 90.25 97 ARG A CA 1
ATOM 751 C C . ARG A 1 97 ? -25.837 10.098 5.276 1.00 90.25 97 ARG A C 1
ATOM 753 O O . ARG A 1 97 ? -25.488 9.891 4.117 1.00 90.25 97 ARG A O 1
ATOM 760 N N . THR A 1 98 ? -25.361 9.410 6.310 1.00 89.06 98 THR A N 1
ATOM 761 C CA . THR A 1 98 ? -24.349 8.355 6.178 1.00 89.06 98 THR A CA 1
ATOM 762 C C . THR A 1 98 ? -24.868 7.151 5.382 1.00 89.06 98 THR A C 1
ATOM 764 O O . THR A 1 98 ? -24.118 6.528 4.637 1.00 89.06 98 THR A O 1
ATOM 767 N N . ALA A 1 99 ? -26.164 6.830 5.463 1.00 91.25 99 ALA A N 1
ATOM 768 C CA . ALA A 1 99 ? -26.754 5.809 4.592 1.00 91.25 99 ALA A CA 1
ATOM 769 C C . ALA A 1 99 ? -26.784 6.245 3.116 1.00 91.25 99 ALA A C 1
ATOM 771 O O . ALA A 1 99 ? -26.557 5.424 2.229 1.00 91.25 99 ALA A O 1
ATOM 772 N N . GLY A 1 100 ? -27.017 7.536 2.853 1.00 87.38 100 GLY A N 1
ATOM 773 C CA . GLY A 1 100 ? -27.002 8.104 1.503 1.00 87.38 100 GLY A CA 1
ATOM 774 C C . GLY A 1 100 ? -25.635 7.992 0.824 1.00 87.38 100 GLY A C 1
ATOM 775 O O . GLY A 1 100 ? -25.557 7.574 -0.329 1.00 87.38 100 GLY A O 1
ATOM 776 N N . THR A 1 101 ? -24.545 8.267 1.548 1.00 85.44 101 THR A N 1
ATOM 777 C CA . THR A 1 101 ? -23.176 8.119 1.011 1.00 85.44 101 THR A CA 1
ATOM 778 C C . THR A 1 101 ? -22.789 6.661 0.745 1.00 85.44 101 THR A C 1
ATOM 780 O O . THR A 1 101 ? -21.907 6.392 -0.070 1.00 85.44 101 THR A O 1
ATOM 783 N N . ALA A 1 102 ? -23.473 5.709 1.383 1.00 86.31 102 ALA A N 1
ATOM 784 C CA . ALA A 1 102 ? -23.258 4.276 1.214 1.00 86.31 102 ALA A CA 1
ATOM 785 C C . ALA A 1 102 ? -24.161 3.621 0.149 1.00 86.31 102 ALA A C 1
ATOM 787 O O . ALA A 1 102 ? -24.046 2.417 -0.075 1.00 86.31 102 ALA A O 1
ATOM 788 N N . ALA A 1 103 ? -25.055 4.368 -0.513 1.00 85.62 103 ALA A N 1
ATOM 789 C CA . ALA A 1 103 ? -26.084 3.806 -1.400 1.00 85.62 103 ALA A CA 1
ATOM 790 C C . ALA A 1 103 ? -25.520 2.955 -2.559 1.00 85.62 103 ALA A C 1
ATOM 792 O O . ALA A 1 103 ? -26.132 1.965 -2.969 1.00 85.62 103 ALA A O 1
ATOM 793 N N . GLY A 1 104 ? -24.328 3.308 -3.047 1.00 83.50 104 GLY A N 1
ATOM 794 C CA . GLY A 1 104 ? -23.606 2.580 -4.094 1.00 83.50 104 GLY A CA 1
ATOM 795 C C . GLY A 1 104 ? -22.830 1.351 -3.608 1.00 83.50 104 GLY A C 1
ATOM 796 O O . GLY A 1 104 ? -22.059 0.789 -4.379 1.00 83.50 104 GLY A O 1
ATOM 797 N N . LEU A 1 105 ? -22.974 0.933 -2.349 1.00 84.81 105 LEU A N 1
ATOM 798 C CA . LEU A 1 105 ? -22.228 -0.181 -1.765 1.00 84.81 105 LEU A CA 1
ATOM 799 C C . LEU A 1 105 ? -23.134 -1.380 -1.476 1.00 84.81 105 LEU A C 1
ATOM 801 O O . LEU A 1 105 ? -24.340 -1.266 -1.246 1.00 84.81 105 LEU A O 1
ATOM 805 N N . SER A 1 106 ? -22.542 -2.570 -1.489 1.00 82.12 106 SER A N 1
ATOM 806 C CA . SER A 1 106 ? -23.144 -3.776 -0.942 1.00 82.12 106 SER A CA 1
ATOM 807 C C . SER A 1 106 ? -23.381 -3.605 0.553 1.00 82.12 106 SER A C 1
ATOM 809 O O . SER A 1 106 ? -22.987 -2.620 1.175 1.00 82.12 106 SER A O 1
ATOM 811 N N . ARG A 1 107 ? -23.984 -4.625 1.161 1.00 83.25 107 ARG A N 1
ATOM 812 C CA . ARG A 1 107 ? -23.969 -4.735 2.613 1.00 83.25 107 ARG A CA 1
ATOM 813 C C . ARG A 1 107 ? -22.523 -4.650 3.126 1.00 83.25 107 ARG A C 1
ATOM 815 O O . ARG A 1 107 ? -21.628 -5.231 2.513 1.00 83.25 107 ARG A O 1
ATOM 822 N N . LEU A 1 108 ? -22.339 -3.906 4.215 1.00 90.38 108 LEU A N 1
ATOM 823 C CA . LEU A 1 108 ? -21.068 -3.781 4.917 1.00 90.38 108 LEU A CA 1
ATOM 824 C C . LEU A 1 108 ? -20.872 -5.025 5.785 1.00 90.38 108 LEU A C 1
ATOM 826 O O . LEU A 1 108 ? -21.717 -5.322 6.637 1.00 90.38 108 LEU A O 1
ATOM 830 N N . GLU A 1 109 ? -19.759 -5.715 5.583 1.00 89.69 109 GLU A N 1
ATOM 831 C CA . GLU A 1 109 ? -19.282 -6.767 6.474 1.00 89.69 109 GLU A CA 1
ATOM 832 C C . GLU A 1 109 ? -18.274 -6.159 7.450 1.00 89.69 109 GLU A C 1
ATOM 834 O O . GLU A 1 109 ? -17.419 -5.368 7.051 1.00 89.69 109 GLU A O 1
ATOM 839 N N . VAL A 1 110 ? -18.394 -6.490 8.736 1.00 88.81 110 VAL A N 1
ATOM 840 C CA . VAL A 1 110 ? -17.547 -5.932 9.795 1.00 88.81 110 VAL A CA 1
ATOM 841 C C . VAL A 1 110 ? -16.988 -7.037 10.679 1.00 88.81 110 VAL A C 1
ATOM 843 O O . VAL A 1 110 ? -17.702 -7.944 11.100 1.00 88.81 110 VAL A O 1
ATOM 846 N N . SER A 1 111 ? -15.703 -6.925 10.995 1.00 85.25 111 SER A N 1
ATOM 847 C CA . SER A 1 111 ? -15.031 -7.715 12.018 1.00 85.25 111 SER A CA 1
ATOM 848 C C . SER A 1 111 ? -14.453 -6.776 13.065 1.00 85.25 111 SER A C 1
ATOM 850 O O . SER A 1 111 ? -13.867 -5.748 12.722 1.00 85.25 111 SER A O 1
ATOM 852 N N . LEU A 1 112 ? -14.635 -7.115 14.338 1.00 88.19 112 LEU A N 1
ATOM 853 C CA . LEU A 1 112 ? -14.125 -6.353 15.471 1.00 88.19 112 LEU A CA 1
ATOM 854 C C . LEU A 1 112 ? -13.298 -7.269 16.361 1.00 88.19 112 LEU A C 1
ATOM 856 O O . LEU A 1 112 ? -13.630 -8.439 16.537 1.00 88.19 112 LEU A O 1
ATOM 860 N N . THR A 1 113 ? -12.259 -6.715 16.968 1.00 84.25 113 THR A N 1
ATOM 861 C CA . THR A 1 113 ? -11.456 -7.404 17.976 1.00 84.25 113 THR A CA 1
ATOM 862 C C . THR A 1 113 ? -11.006 -6.417 19.038 1.00 84.25 113 THR A C 1
ATOM 864 O O . THR A 1 113 ? -10.898 -5.216 18.781 1.00 84.25 113 THR A O 1
ATOM 867 N N . HIS A 1 114 ? -10.740 -6.911 20.238 1.00 86.00 114 HIS A N 1
ATOM 868 C CA . HIS A 1 114 ? -10.047 -6.136 21.249 1.00 86.00 114 HIS A CA 1
ATOM 869 C C . HIS A 1 114 ? -9.236 -7.044 22.169 1.00 86.00 114 HIS A C 1
ATOM 871 O O . HIS A 1 114 ? -9.591 -8.193 22.428 1.00 86.00 114 HIS A O 1
ATOM 877 N N . THR A 1 115 ? -8.149 -6.486 22.677 1.00 85.62 115 THR A N 1
ATOM 878 C CA . THR A 1 115 ? -7.365 -6.982 23.802 1.00 85.62 115 THR A CA 1
ATOM 879 C C . THR A 1 115 ? -7.558 -6.025 24.981 1.00 85.62 115 THR A C 1
ATOM 881 O O . THR A 1 115 ? -8.416 -5.140 24.952 1.00 85.62 115 THR A O 1
ATOM 884 N N . GLU A 1 116 ? -6.759 -6.180 26.033 1.00 83.94 116 GLU A N 1
ATOM 885 C CA . GLU A 1 116 ? -6.732 -5.230 27.149 1.00 83.94 116 GLU A CA 1
ATOM 886 C C . GLU A 1 116 ? -6.183 -3.849 26.747 1.00 83.94 116 GLU A C 1
ATOM 888 O O . GLU A 1 116 ? -6.568 -2.837 27.333 1.00 83.94 116 GLU A O 1
ATOM 893 N N . SER A 1 117 ? -5.296 -3.791 25.746 1.00 86.56 117 SER A N 1
ATOM 894 C CA . SER A 1 117 ? -4.562 -2.576 25.365 1.00 86.56 117 SER A CA 1
ATOM 895 C C . SER A 1 117 ? -5.030 -1.947 24.053 1.00 86.56 117 SER A C 1
ATOM 897 O O . SER A 1 117 ? -4.960 -0.725 23.905 1.00 86.56 117 SER A O 1
ATOM 899 N N . LEU A 1 118 ? -5.534 -2.746 23.110 1.00 84.00 118 LEU A N 1
ATOM 900 C CA . LEU A 1 118 ? -5.914 -2.298 21.772 1.00 84.00 118 LEU A CA 1
ATOM 901 C C . LEU A 1 118 ? -7.293 -2.818 21.383 1.00 84.00 118 LEU A C 1
ATOM 903 O O . LEU A 1 118 ? -7.652 -3.951 21.680 1.00 84.00 118 LEU A O 1
ATOM 907 N N . ALA A 1 119 ? -8.044 -2.004 20.656 1.00 85.25 119 ALA A N 1
ATOM 908 C CA . ALA A 1 119 ? -9.268 -2.405 19.985 1.00 85.25 119 ALA A CA 1
ATOM 909 C C . ALA A 1 119 ? -9.173 -2.053 18.503 1.00 85.25 119 ALA A C 1
ATOM 911 O O . ALA A 1 119 ? -8.561 -1.052 18.141 1.00 85.25 119 ALA A O 1
ATOM 912 N N . GLY A 1 120 ? -9.766 -2.870 17.641 1.00 83.88 120 GLY A N 1
ATOM 913 C CA . GLY A 1 120 ? -9.685 -2.681 16.201 1.00 83.88 120 GLY A CA 1
ATOM 914 C C . GLY A 1 120 ? -10.923 -3.154 15.471 1.00 83.88 120 GLY A C 1
ATOM 915 O O . GLY A 1 120 ? -11.670 -4.007 15.960 1.00 83.88 120 GLY A O 1
ATOM 916 N N . ALA A 1 121 ? -11.117 -2.608 14.277 1.00 90.88 121 ALA A N 1
ATOM 917 C CA . ALA A 1 121 ? -12.173 -3.044 13.384 1.00 90.88 121 ALA A CA 1
ATOM 918 C C . ALA A 1 121 ? -11.740 -2.980 11.920 1.00 90.88 121 ALA A C 1
ATOM 920 O O . ALA A 1 121 ? -11.040 -2.060 11.498 1.00 90.88 121 ALA A O 1
ATOM 921 N N . CYS A 1 122 ? -12.215 -3.952 11.148 1.00 87.81 122 CYS A N 1
ATOM 922 C CA . CYS A 1 122 ? -12.117 -3.989 9.697 1.00 87.81 122 CYS A CA 1
ATOM 923 C C . CYS A 1 122 ? -13.532 -4.021 9.118 1.00 87.81 122 CYS A C 1
ATOM 925 O O . CYS A 1 122 ? -14.360 -4.824 9.551 1.00 87.81 122 CYS A O 1
ATOM 927 N N . VAL A 1 123 ? -13.808 -3.148 8.154 1.00 91.44 123 VAL A N 1
ATOM 928 C CA . VAL A 1 123 ? -15.089 -3.058 7.452 1.00 91.44 123 VAL A CA 1
ATOM 929 C C . VAL A 1 123 ? -14.824 -3.202 5.962 1.00 91.44 123 VAL A C 1
ATOM 931 O O . VAL A 1 123 ? -13.925 -2.550 5.432 1.00 91.44 123 VAL A O 1
ATOM 934 N N . VAL A 1 124 ? -15.609 -4.035 5.282 1.00 88.25 124 VAL A N 1
ATOM 935 C CA . VAL A 1 124 ? -15.488 -4.295 3.844 1.00 88.25 124 VAL A CA 1
ATOM 936 C C . VAL A 1 124 ? -16.854 -4.170 3.177 1.00 88.25 124 VAL A C 1
ATOM 938 O O . VAL A 1 124 ? -17.870 -4.600 3.721 1.00 88.25 124 VAL A O 1
ATOM 941 N N . ALA A 1 125 ? -16.886 -3.585 1.983 1.00 88.44 125 ALA A N 1
ATOM 942 C CA . ALA A 1 125 ? -18.060 -3.564 1.120 1.00 88.44 125 ALA A CA 1
ATOM 943 C C . ALA A 1 125 ? -17.641 -3.638 -0.351 1.00 88.44 125 ALA A C 1
ATOM 945 O O . ALA A 1 125 ? -16.553 -3.222 -0.728 1.00 88.44 125 ALA A O 1
ATOM 946 N N . VAL A 1 126 ? -18.523 -4.142 -1.200 1.00 79.56 126 VAL A N 1
ATOM 947 C CA . VAL A 1 126 ? -18.338 -4.248 -2.647 1.00 79.56 126 VAL A CA 1
ATOM 948 C C . VAL A 1 126 ? -19.183 -3.170 -3.316 1.00 79.56 126 VAL A C 1
ATOM 950 O O . VAL A 1 126 ? -20.366 -3.051 -3.011 1.00 79.56 126 VAL A O 1
ATOM 953 N N . ALA A 1 127 ? -18.628 -2.378 -4.229 1.00 79.69 127 ALA A N 1
ATOM 954 C CA . ALA A 1 127 ? -19.413 -1.412 -4.993 1.00 79.69 127 ALA A CA 1
ATOM 955 C C . ALA A 1 127 ? -20.511 -2.125 -5.802 1.00 79.69 127 ALA A C 1
ATOM 957 O O . ALA A 1 127 ? -20.273 -3.140 -6.460 1.00 79.69 127 ALA A O 1
ATOM 958 N N . ARG A 1 128 ? -21.739 -1.610 -5.758 1.00 73.50 128 ARG A N 1
ATOM 959 C CA . ARG A 1 128 ? -22.814 -2.059 -6.642 1.00 73.50 128 ARG A CA 1
ATOM 960 C C . ARG A 1 128 ? -22.502 -1.506 -8.033 1.00 73.50 128 ARG A C 1
ATOM 962 O O . ARG A 1 128 ? -22.440 -0.293 -8.196 1.00 73.50 128 ARG A O 1
ATOM 969 N N . GLY A 1 129 ? -22.241 -2.388 -9.002 1.00 55.72 129 GLY A N 1
ATOM 970 C CA . GLY A 1 129 ? -22.076 -1.986 -10.402 1.00 55.72 129 GLY A CA 1
ATOM 971 C C . GLY A 1 129 ? -23.328 -1.243 -10.867 1.00 55.72 129 GLY A C 1
ATOM 972 O O . GLY A 1 129 ? -24.436 -1.724 -10.629 1.00 55.72 129 GLY A O 1
ATOM 973 N N . GLY A 1 130 ? -23.151 -0.050 -11.430 1.00 47.72 130 GLY A N 1
ATOM 974 C CA . GLY A 1 130 ? -24.243 0.717 -12.014 1.00 47.72 130 GLY A CA 1
ATOM 975 C C . GLY A 1 130 ? -24.495 0.249 -13.440 1.00 47.72 130 GLY A C 1
ATOM 976 O O . GLY A 1 130 ? -23.603 0.369 -14.279 1.00 47.72 130 GLY A O 1
ATOM 977 N N . ASP A 1 131 ? -25.704 -0.244 -13.708 1.00 38.69 131 ASP A N 1
ATOM 978 C CA . ASP A 1 131 ? -26.282 -0.142 -15.047 1.00 38.69 131 ASP A CA 1
ATOM 979 C C . ASP A 1 131 ? -26.434 1.353 -15.383 1.00 38.69 131 ASP A C 1
ATOM 981 O O . ASP A 1 131 ? -26.704 2.173 -14.501 1.00 38.69 131 ASP A O 1
ATOM 985 N N . GLY A 1 132 ? -26.154 1.704 -16.638 1.00 36.56 132 GLY A N 1
ATOM 986 C CA . GLY A 1 132 ? -25.769 3.046 -17.072 1.00 36.56 132 GLY A CA 1
ATOM 987 C C . GLY A 1 132 ? -26.662 4.200 -16.608 1.00 36.56 132 GLY A C 1
ATOM 988 O O . GLY A 1 132 ? -27.886 4.147 -16.695 1.00 36.56 132 GLY A O 1
ATOM 989 N N . MET A 1 133 ? -26.012 5.291 -16.200 1.00 31.69 133 MET A N 1
ATOM 990 C CA . MET A 1 133 ? -26.629 6.612 -16.157 1.00 31.69 133 MET A CA 1
ATOM 991 C C . MET A 1 133 ? -26.304 7.304 -17.482 1.00 31.69 133 MET A C 1
ATOM 993 O O . MET A 1 133 ? -25.149 7.618 -17.765 1.00 31.69 133 MET A O 1
ATOM 997 N N . SER A 1 134 ? -27.332 7.440 -18.310 1.00 29.92 134 SER A N 1
ATOM 998 C CA . SER A 1 134 ? -27.326 8.080 -19.620 1.00 29.92 134 SER A CA 1
ATOM 999 C C . SER A 1 134 ? -26.980 9.567 -19.553 1.00 29.92 134 SER A C 1
ATOM 1001 O O . SER A 1 134 ? -27.488 10.291 -18.696 1.00 29.92 134 SER A O 1
ATOM 1003 N N . ASP A 1 135 ? -26.193 10.004 -20.536 1.00 35.06 135 ASP A N 1
ATOM 1004 C CA . ASP A 1 135 ? -26.171 11.370 -21.057 1.00 35.06 135 ASP A CA 1
ATOM 1005 C C . ASP A 1 135 ? -27.595 11.895 -21.276 1.00 35.06 135 ASP A C 1
ATOM 1007 O O . ASP A 1 135 ? -28.340 11.335 -22.080 1.00 35.06 135 ASP A O 1
ATOM 1011 N N . SER A 1 136 ? -27.951 12.987 -20.596 1.00 26.91 136 SER A N 1
ATOM 1012 C CA . SER A 1 136 ? -28.923 13.978 -21.078 1.00 26.91 136 SER A CA 1
ATOM 1013 C C . SER A 1 136 ? -29.076 15.116 -20.065 1.00 26.91 136 SER A C 1
ATOM 1015 O O . SER A 1 136 ? -29.692 14.918 -19.017 1.00 26.91 136 SER A O 1
ATOM 1017 N N . ALA A 1 137 ? -28.539 16.297 -20.388 1.00 28.70 137 ALA A N 1
ATOM 1018 C CA . ALA A 1 137 ? -29.301 17.548 -20.527 1.00 28.70 137 ALA A CA 1
ATOM 1019 C C . ALA A 1 137 ? -28.370 18.775 -20.452 1.00 28.70 137 ALA A C 1
ATOM 1021 O O . ALA A 1 137 ? -28.122 19.340 -19.388 1.00 28.70 137 ALA A O 1
ATOM 1022 N N . GLU A 1 138 ? -27.902 19.215 -21.621 1.00 30.11 138 GLU A N 1
ATOM 1023 C CA . GLU A 1 138 ? -27.697 20.638 -21.885 1.00 30.11 138 GLU A CA 1
ATOM 1024 C C . GLU A 1 138 ? -29.058 21.356 -22.010 1.00 30.11 138 GLU A C 1
ATOM 1026 O O . GLU A 1 138 ? -30.055 20.748 -22.397 1.00 30.11 138 GLU A O 1
ATOM 1031 N N . HIS A 1 139 ? -29.025 22.677 -21.781 1.00 29.92 139 HIS A N 1
ATOM 1032 C CA . HIS A 1 139 ? -30.030 23.714 -22.088 1.00 29.92 139 HIS A CA 1
ATOM 1033 C C . HIS A 1 139 ? -31.217 23.941 -21.129 1.00 29.92 139 HIS A C 1
ATOM 1035 O O . HIS A 1 139 ? -32.162 23.162 -21.086 1.00 29.92 139 HIS A O 1
ATOM 1041 N N . CYS A 1 140 ? -31.221 25.107 -20.453 1.00 24.08 140 CYS A N 1
ATOM 1042 C CA . CYS A 1 140 ? -32.075 26.289 -20.751 1.00 24.08 140 CYS A CA 1
ATOM 1043 C C . CYS A 1 140 ? -32.032 27.287 -19.556 1.00 24.08 140 CYS A C 1
ATOM 1045 O O . CYS A 1 140 ? -32.503 26.981 -18.468 1.00 24.08 140 CYS A O 1
ATOM 1047 N N . CYS A 1 141 ? -31.273 28.385 -19.662 1.00 25.56 141 CYS A N 1
ATOM 1048 C CA . CYS A 1 141 ? -31.744 29.781 -19.812 1.00 25.56 141 CYS A CA 1
ATOM 1049 C C . CYS A 1 141 ? -32.225 30.533 -18.541 1.00 25.56 141 CYS A C 1
ATOM 1051 O O . CYS A 1 141 ? -33.305 30.301 -18.019 1.00 25.56 141 CYS A O 1
ATOM 1053 N N . CYS A 1 142 ? -31.393 31.513 -18.148 1.00 27.67 142 CYS A N 1
ATOM 1054 C CA . CYS A 1 142 ? -31.661 32.881 -17.654 1.00 27.67 142 CYS A CA 1
ATOM 1055 C C . CYS A 1 142 ? -32.894 33.224 -16.777 1.00 27.67 142 CYS A C 1
ATOM 1057 O O . CYS A 1 142 ? -34.039 33.035 -17.170 1.00 27.67 142 CYS A O 1
ATOM 1059 N N . GLY A 1 143 ? -32.649 33.979 -15.693 1.00 26.58 143 GLY A N 1
ATOM 1060 C CA . GLY A 1 143 ? -33.676 34.773 -14.999 1.00 26.58 143 GLY A CA 1
ATOM 1061 C C . GLY A 1 143 ? -33.139 35.558 -13.794 1.00 26.58 143 GLY A C 1
ATOM 1062 O O . GLY A 1 143 ? -32.667 34.964 -12.838 1.00 26.58 143 GLY A O 1
ATOM 1063 N N . HIS A 1 144 ? -33.182 36.889 -13.866 1.00 29.86 144 HIS A N 1
ATOM 1064 C CA . HIS A 1 144 ? -32.678 37.867 -12.889 1.00 29.86 144 HIS A CA 1
ATOM 1065 C C . HIS A 1 144 ? -33.420 37.882 -11.534 1.00 29.86 144 HIS A C 1
ATOM 1067 O O . HIS A 1 144 ? -34.619 37.626 -11.489 1.00 29.86 144 HIS A O 1
ATOM 1073 N N . GLY A 1 145 ? -32.752 38.372 -10.477 1.00 26.06 145 GLY A N 1
ATOM 1074 C CA . GLY A 1 145 ? -33.423 38.944 -9.298 1.00 26.06 145 GLY A CA 1
ATOM 1075 C C . GLY A 1 145 ? -32.504 39.172 -8.094 1.00 26.06 145 GLY A C 1
ATOM 1076 O O . GLY A 1 145 ? -32.159 38.226 -7.397 1.00 26.06 145 GLY A O 1
ATOM 1077 N N . ARG A 1 146 ? -32.104 40.428 -7.858 1.00 29.31 146 ARG A N 1
ATOM 1078 C CA . ARG A 1 146 ? -31.405 40.898 -6.647 1.00 29.31 146 ARG A CA 1
ATOM 1079 C C . ARG A 1 146 ? -32.383 40.985 -5.465 1.00 29.31 146 ARG A C 1
ATOM 1081 O O . ARG A 1 146 ? -33.520 41.379 -5.687 1.00 29.31 146 ARG A O 1
ATOM 1088 N N . ASP A 1 147 ? -31.933 40.665 -4.247 1.00 28.17 147 ASP A N 1
ATOM 1089 C CA . ASP A 1 147 ? -31.850 41.610 -3.110 1.00 28.17 147 ASP A CA 1
ATOM 1090 C C . ASP A 1 147 ? -31.657 40.913 -1.744 1.00 28.17 147 ASP A C 1
ATOM 1092 O O . ASP A 1 147 ? -32.435 40.057 -1.338 1.00 28.17 147 ASP A O 1
ATOM 1096 N N . GLY A 1 148 ? -30.626 41.371 -1.021 1.00 25.12 148 GLY A N 1
ATOM 1097 C CA . GLY A 1 148 ? -30.652 41.668 0.416 1.00 25.12 148 GLY A CA 1
ATOM 1098 C C . GLY A 1 148 ? -30.797 40.533 1.437 1.00 25.12 148 GLY A C 1
ATOM 1099 O O . GLY A 1 148 ? -31.908 40.191 1.827 1.00 25.12 148 GLY A O 1
ATOM 1100 N N . ARG A 1 149 ? -29.678 40.135 2.056 1.00 26.95 149 ARG A N 1
ATOM 1101 C CA . ARG A 1 149 ? -29.308 40.517 3.441 1.00 26.95 149 ARG A CA 1
ATOM 1102 C C . ARG A 1 149 ? -28.075 39.737 3.895 1.00 26.95 149 ARG A C 1
ATOM 1104 O O . ARG A 1 149 ? -28.059 38.511 3.897 1.00 26.95 149 ARG A O 1
ATOM 1111 N N . GLU A 1 150 ? -27.053 40.496 4.265 1.00 28.45 150 GLU A N 1
ATOM 1112 C CA . GLU A 1 150 ? -25.883 40.041 5.002 1.00 28.45 150 GLU A CA 1
ATOM 1113 C C . GLU A 1 150 ? -26.298 39.713 6.438 1.00 28.45 150 GLU A C 1
ATOM 1115 O O . GLU A 1 150 ? -26.914 40.543 7.099 1.00 28.45 150 GLU A O 1
ATOM 1120 N N . ASP A 1 151 ? -25.919 38.532 6.919 1.00 26.17 151 ASP A N 1
ATOM 1121 C CA . ASP A 1 151 ? -25.607 38.334 8.330 1.00 26.17 151 ASP A CA 1
ATOM 1122 C C . ASP A 1 151 ? -24.370 37.440 8.421 1.00 26.17 151 ASP A C 1
ATOM 1124 O O . ASP A 1 151 ? -24.315 36.315 7.918 1.00 26.17 151 ASP A O 1
ATOM 1128 N N . ALA A 1 152 ? -23.334 38.020 9.015 1.00 30.05 152 ALA A N 1
ATOM 1129 C CA . ALA A 1 152 ? -22.023 37.441 9.190 1.00 30.05 152 ALA A CA 1
ATOM 1130 C C . ALA A 1 152 ? -22.055 36.316 10.234 1.00 30.05 152 ALA A C 1
ATOM 1132 O O . ALA A 1 152 ? -22.407 36.531 11.391 1.00 30.05 152 ALA A O 1
ATOM 1133 N N . ALA A 1 153 ? -21.567 35.138 9.853 1.00 27.59 153 ALA A N 1
ATOM 1134 C CA . ALA A 1 153 ? -21.049 34.155 10.791 1.00 27.59 153 ALA A CA 1
ATOM 1135 C C . ALA A 1 153 ? -19.732 33.609 10.237 1.00 27.59 153 ALA A C 1
ATOM 1137 O O . ALA A 1 153 ? -19.689 32.915 9.224 1.00 27.59 153 ALA A O 1
ATOM 1138 N N . GLN A 1 154 ? -18.650 33.985 10.911 1.00 39.69 154 GLN A N 1
ATOM 1139 C CA . GLN A 1 154 ? -17.297 33.488 10.709 1.00 39.69 154 GLN A CA 1
ATOM 1140 C C . GLN A 1 154 ? -17.297 31.952 10.789 1.00 39.69 154 GLN A C 1
ATOM 1142 O O . GLN A 1 154 ? -17.555 31.371 11.842 1.00 39.69 154 GLN A O 1
ATOM 1147 N N . GLY A 1 155 ? -17.013 31.302 9.665 1.00 25.91 155 GLY A N 1
ATOM 1148 C CA . GLY A 1 155 ? -16.857 29.859 9.528 1.00 25.91 155 GLY A CA 1
ATOM 1149 C C . GLY A 1 155 ? -15.701 29.602 8.571 1.00 25.91 155 GLY A C 1
ATOM 1150 O O . GLY A 1 155 ? -15.610 30.262 7.540 1.00 25.91 155 GLY A O 1
ATOM 1151 N N . GLY A 1 156 ? -14.782 28.727 8.982 1.00 26.45 156 GLY A N 1
ATOM 1152 C CA . GLY A 1 156 ? -13.467 28.524 8.379 1.00 26.45 156 GLY A CA 1
ATOM 1153 C C . GLY A 1 156 ? -13.474 28.321 6.865 1.00 26.45 156 GLY A C 1
ATOM 1154 O O . GLY A 1 156 ? -14.464 27.889 6.278 1.00 26.45 156 GLY A O 1
ATOM 1155 N N . ALA A 1 157 ? -12.332 28.663 6.267 1.00 28.72 157 ALA A N 1
ATOM 1156 C CA . ALA A 1 157 ? -12.076 28.618 4.836 1.00 28.72 157 ALA A CA 1
ATOM 1157 C C . ALA A 1 157 ? -12.691 27.372 4.163 1.00 28.72 157 ALA A C 1
ATOM 1159 O O . ALA A 1 157 ? -12.558 26.263 4.693 1.00 28.72 157 ALA A O 1
ATOM 1160 N N . PRO A 1 158 ? -13.358 27.536 3.007 1.00 30.75 158 PRO A N 1
ATOM 1161 C CA . PRO A 1 158 ? -13.923 26.416 2.276 1.00 30.75 158 PRO A CA 1
ATOM 1162 C C . PRO A 1 158 ? -12.802 25.451 1.887 1.00 30.75 158 PRO A C 1
ATOM 1164 O O . PRO A 1 158 ? -11.781 25.849 1.330 1.00 30.75 158 PRO A O 1
ATOM 1167 N N . PHE A 1 159 ? -13.003 24.174 2.215 1.00 29.91 159 PHE A N 1
ATOM 1168 C CA . PHE A 1 159 ? -12.174 23.067 1.754 1.00 29.91 159 PHE A CA 1
ATOM 1169 C C . PHE A 1 159 ? -12.093 23.153 0.224 1.00 29.91 159 PHE A C 1
ATOM 1171 O O . PHE A 1 159 ? -13.133 23.226 -0.436 1.00 29.91 159 PHE A O 1
ATOM 1178 N N . LEU A 1 160 ? -10.869 23.227 -0.306 1.00 29.67 160 LEU A N 1
ATOM 1179 C CA . LEU A 1 160 ? -10.583 23.479 -1.719 1.00 29.67 160 LEU A CA 1
ATOM 1180 C C . LEU A 1 160 ? -11.450 22.573 -2.601 1.00 29.67 160 LEU A C 1
ATOM 1182 O O . LEU A 1 160 ? -11.442 21.347 -2.469 1.00 29.67 160 LEU A O 1
ATOM 1186 N N . SER A 1 161 ? -12.245 23.187 -3.477 1.00 28.61 161 SER A N 1
ATOM 1187 C CA . SER A 1 161 ? -13.004 22.447 -4.479 1.00 28.61 161 SER A CA 1
ATOM 1188 C C . SER A 1 161 ? -12.028 21.875 -5.510 1.00 28.61 161 SER A C 1
ATOM 1190 O O . SER A 1 161 ? -11.107 22.569 -5.937 1.00 28.61 161 SER A O 1
ATOM 1192 N N . LEU A 1 162 ? -12.267 20.644 -5.965 1.00 34.75 162 LEU A N 1
ATOM 1193 C CA . LEU A 1 162 ? -11.511 19.939 -7.017 1.00 34.75 162 LEU A CA 1
ATOM 1194 C C . LEU A 1 162 ? -11.595 20.597 -8.419 1.00 34.75 162 LEU A C 1
ATOM 1196 O O . LEU A 1 162 ? -11.389 19.935 -9.431 1.00 34.75 162 LEU A O 1
ATOM 1200 N N . ALA A 1 163 ? -11.898 21.894 -8.493 1.00 37.75 163 ALA A N 1
ATOM 1201 C CA . ALA A 1 163 ? -11.716 22.723 -9.681 1.00 37.75 163 ALA A CA 1
ATOM 1202 C C . ALA A 1 163 ? -10.305 23.346 -9.760 1.00 37.75 163 ALA A C 1
ATOM 1204 O O . ALA A 1 163 ? -9.966 23.982 -10.759 1.00 37.75 163 ALA A O 1
ATOM 1205 N N . GLU A 1 164 ? -9.464 23.164 -8.741 1.00 42.41 164 GLU A N 1
ATOM 1206 C CA . GLU A 1 164 ? -8.057 23.551 -8.800 1.00 42.41 164 GLU A CA 1
ATOM 1207 C C . GLU A 1 164 ? -7.262 22.486 -9.556 1.00 42.41 164 GLU A C 1
ATOM 1209 O O . GLU A 1 164 ? -7.293 21.300 -9.219 1.00 42.41 164 GLU A O 1
ATOM 1214 N N . LYS A 1 165 ? -6.556 22.903 -10.615 1.00 39.97 165 LYS A N 1
ATOM 1215 C CA . LYS A 1 165 ? -5.592 22.038 -11.306 1.00 39.97 165 LYS A CA 1
ATOM 1216 C C . LYS A 1 165 ? -4.668 21.407 -10.255 1.00 39.97 165 LYS A C 1
ATOM 1218 O O . LYS A 1 165 ? -4.217 22.142 -9.374 1.00 39.97 165 LYS A O 1
ATOM 1223 N N . PRO A 1 166 ? -4.363 20.098 -10.339 1.00 49.78 166 PRO A N 1
ATOM 1224 C CA . PRO A 1 166 ? -3.434 19.480 -9.404 1.00 49.78 166 PRO A CA 1
ATOM 1225 C C . PRO A 1 166 ? -2.138 20.290 -9.392 1.00 49.78 166 PRO A C 1
ATOM 1227 O O . PRO A 1 166 ? -1.592 20.609 -10.452 1.00 49.78 166 PRO A O 1
ATOM 1230 N N . ALA A 1 167 ? -1.695 20.679 -8.197 1.00 59.09 167 ALA A N 1
ATOM 1231 C CA . ALA A 1 167 ? -0.446 21.401 -8.041 1.00 59.09 167 ALA A CA 1
ATOM 1232 C C . ALA A 1 167 ? 0.685 20.534 -8.609 1.00 59.09 167 ALA A C 1
ATOM 1234 O O . ALA A 1 167 ? 0.875 19.391 -8.195 1.00 59.09 167 ALA A O 1
ATOM 1235 N N . VAL A 1 168 ? 1.400 21.067 -9.599 1.00 68.25 168 VAL A N 1
ATOM 1236 C CA . VAL A 1 168 ? 2.604 20.433 -10.134 1.00 68.25 168 VAL A CA 1
ATOM 1237 C C . VAL A 1 168 ? 3.763 20.904 -9.273 1.00 68.25 168 VAL A C 1
ATOM 1239 O O . VAL A 1 168 ? 4.091 22.092 -9.264 1.00 68.25 168 VAL A O 1
ATOM 1242 N N . PHE A 1 169 ? 4.356 19.978 -8.529 1.00 71.69 169 PHE A N 1
ATOM 1243 C CA . PHE A 1 169 ? 5.491 20.259 -7.664 1.00 71.69 169 PHE A CA 1
ATOM 1244 C C . PHE A 1 169 ? 6.799 19.946 -8.381 1.00 71.69 169 PHE A C 1
ATOM 1246 O O . PHE A 1 169 ? 6.925 18.962 -9.108 1.00 71.69 169 PHE A O 1
ATOM 1253 N N . THR A 1 170 ? 7.802 20.783 -8.151 1.00 76.81 170 THR A N 1
ATOM 1254 C CA . THR A 1 170 ? 9.181 20.452 -8.510 1.00 76.81 170 THR A CA 1
ATOM 1255 C C . THR A 1 170 ? 9.708 19.314 -7.626 1.00 76.81 170 THR A C 1
ATOM 1257 O O . THR A 1 170 ? 9.265 19.172 -6.483 1.00 76.81 170 THR A O 1
ATOM 1260 N N . PRO A 1 171 ? 10.724 18.558 -8.080 1.00 74.00 171 PRO A N 1
ATOM 1261 C CA . PRO A 1 171 ? 11.409 17.569 -7.247 1.00 74.00 171 PRO A CA 1
ATOM 1262 C C . PRO A 1 171 ? 11.862 18.108 -5.885 1.00 74.00 171 PRO A C 1
ATOM 1264 O O . PRO A 1 171 ? 11.745 17.427 -4.872 1.00 74.00 171 PRO A O 1
ATOM 1267 N N . ALA A 1 172 ? 12.361 19.349 -5.846 1.00 70.81 172 ALA A N 1
ATOM 1268 C CA . ALA A 1 172 ? 12.789 19.990 -4.606 1.00 70.81 172 ALA A CA 1
ATOM 1269 C C . ALA A 1 172 ? 11.610 20.247 -3.653 1.00 70.81 172 ALA A C 1
ATOM 1271 O O . ALA A 1 172 ? 11.729 19.992 -2.460 1.00 70.81 172 ALA A O 1
ATOM 1272 N N . GLN A 1 173 ? 10.466 20.695 -4.181 1.00 75.62 173 GLN A N 1
ATOM 1273 C CA . GLN A 1 173 ? 9.251 20.890 -3.387 1.00 75.62 173 GLN A CA 1
ATOM 1274 C C . GLN A 1 173 ? 8.679 19.566 -2.875 1.00 75.62 173 GLN A C 1
ATOM 1276 O O . GLN A 1 173 ? 8.262 19.516 -1.726 1.00 75.62 173 GLN A O 1
ATOM 1281 N N . MET A 1 174 ? 8.696 18.497 -3.679 1.00 80.50 174 MET A N 1
ATOM 1282 C CA . MET A 1 174 ? 8.253 17.172 -3.224 1.00 80.50 174 MET A CA 1
ATOM 1283 C C . MET A 1 174 ? 9.121 16.643 -2.083 1.00 80.50 174 MET A C 1
ATOM 1285 O O . MET A 1 174 ? 8.592 16.230 -1.058 1.00 80.50 174 MET A O 1
ATOM 1289 N N . ARG A 1 175 ? 10.451 16.745 -2.205 1.00 74.12 175 ARG A N 1
ATOM 1290 C CA . ARG A 1 175 ? 11.371 16.348 -1.125 1.00 74.12 175 ARG A CA 1
ATOM 1291 C C . ARG A 1 175 ? 11.148 17.151 0.152 1.00 74.12 175 ARG A C 1
ATOM 1293 O O . ARG A 1 175 ? 11.244 16.596 1.241 1.00 74.12 175 ARG A O 1
ATOM 1300 N N . GLU A 1 176 ? 10.871 18.445 0.021 1.00 76.06 176 GLU A N 1
ATOM 1301 C CA . GLU A 1 176 ? 10.592 19.303 1.170 1.00 76.06 176 GLU A CA 1
ATOM 1302 C C . GLU A 1 176 ? 9.254 18.955 1.832 1.00 76.06 176 GLU A C 1
ATOM 1304 O O . GLU A 1 176 ? 9.177 18.888 3.056 1.00 76.06 176 GLU A O 1
ATOM 1309 N N . LEU A 1 177 ? 8.220 18.654 1.041 1.00 74.81 177 LEU A N 1
ATOM 1310 C CA . LEU A 1 177 ? 6.942 18.163 1.556 1.00 74.81 177 LEU A CA 1
ATOM 1311 C C . LEU A 1 177 ? 7.109 16.840 2.306 1.00 74.81 177 LEU A C 1
ATOM 1313 O O . LEU A 1 177 ? 6.574 16.703 3.408 1.00 74.81 177 LEU A O 1
ATOM 1317 N N . ASP A 1 178 ? 7.871 15.897 1.754 1.00 77.94 178 ASP A N 1
ATOM 1318 C CA . ASP A 1 178 ? 8.167 14.626 2.419 1.00 77.94 178 ASP A CA 1
ATOM 1319 C C . ASP A 1 178 ? 8.932 14.857 3.726 1.00 77.94 178 ASP A C 1
ATOM 1321 O O . ASP A 1 178 ? 8.549 14.322 4.767 1.00 77.94 178 ASP A O 1
ATOM 1325 N N . ARG A 1 179 ? 9.963 15.715 3.706 1.00 81.75 179 ARG A N 1
ATOM 1326 C CA . ARG A 1 179 ? 10.752 16.068 4.894 1.00 81.75 179 ARG A CA 1
ATOM 1327 C C . ARG A 1 179 ? 9.876 16.670 5.990 1.00 81.75 179 ARG A C 1
ATOM 1329 O O . ARG A 1 179 ? 9.875 16.152 7.100 1.00 81.75 179 ARG A O 1
ATOM 1336 N N . THR A 1 180 ? 9.092 17.704 5.687 1.00 71.38 180 THR A N 1
ATOM 1337 C CA . THR A 1 180 ? 8.164 18.333 6.645 1.00 71.38 180 THR A CA 1
ATOM 1338 C C . THR A 1 180 ? 7.117 17.342 7.152 1.00 71.38 180 THR A C 1
ATOM 1340 O O . THR A 1 180 ? 6.782 17.332 8.334 1.00 71.38 180 THR A O 1
ATOM 1343 N N . THR A 1 181 ? 6.619 16.448 6.299 1.00 67.62 181 THR A N 1
ATOM 1344 C CA . THR A 1 181 ? 5.649 15.424 6.717 1.00 67.62 181 THR A CA 1
ATOM 1345 C C . THR A 1 181 ? 6.265 14.412 7.693 1.00 67.62 181 THR A C 1
ATOM 1347 O O . THR A 1 181 ? 5.608 13.980 8.644 1.00 67.62 181 THR A O 1
ATOM 1350 N N . ILE A 1 182 ? 7.535 14.058 7.501 1.00 71.69 182 ILE A N 1
ATOM 1351 C CA . ILE A 1 182 ? 8.254 13.138 8.386 1.00 71.69 182 ILE A CA 1
ATOM 1352 C C . ILE A 1 182 ? 8.672 13.826 9.687 1.00 71.69 182 ILE A C 1
ATOM 1354 O O . ILE A 1 182 ? 8.426 13.293 10.767 1.00 71.69 182 ILE A O 1
ATOM 1358 N N . GLU A 1 183 ? 9.294 14.996 9.591 1.00 76.94 183 GLU A N 1
ATOM 1359 C CA . GLU A 1 183 ? 9.934 15.677 10.718 1.00 76.94 183 GLU A CA 1
ATOM 1360 C C . GLU A 1 183 ? 8.937 16.491 11.550 1.00 76.94 183 GLU A C 1
ATOM 1362 O O . GLU A 1 183 ? 8.933 16.382 12.776 1.00 76.94 183 GLU A O 1
ATOM 1367 N N . ASP A 1 184 ? 8.060 17.261 10.900 1.00 67.06 184 ASP A N 1
ATOM 1368 C CA . ASP A 1 184 ? 7.169 18.205 11.583 1.00 67.06 184 ASP A CA 1
ATOM 1369 C C . ASP A 1 184 ? 5.806 17.573 11.908 1.00 67.06 184 ASP A C 1
ATOM 1371 O O . ASP A 1 184 ? 5.248 17.792 12.985 1.00 67.06 184 ASP A O 1
ATOM 1375 N N . VAL A 1 185 ? 5.260 16.765 10.992 1.00 64.69 185 VAL A N 1
ATOM 1376 C CA . VAL A 1 185 ? 3.973 16.067 11.196 1.00 64.69 185 VAL A CA 1
ATOM 1377 C C . VAL A 1 185 ? 4.167 14.718 11.905 1.00 64.69 185 VAL A C 1
ATOM 1379 O O . VAL A 1 185 ? 3.237 14.210 12.537 1.00 64.69 185 VAL A O 1
ATOM 1382 N N . GLY A 1 186 ? 5.374 14.146 11.853 1.00 69.56 186 GLY A N 1
ATOM 1383 C CA . GLY A 1 186 ? 5.721 12.903 12.542 1.00 69.56 186 GLY A CA 1
ATOM 1384 C C . GLY A 1 186 ? 5.217 11.632 11.851 1.00 69.56 186 GLY A C 1
ATOM 1385 O O . GLY A 1 186 ? 5.081 10.600 12.511 1.00 69.56 186 GLY A O 1
ATOM 1386 N N . ILE A 1 187 ? 4.899 11.682 10.551 1.00 68.81 187 ILE A N 1
ATOM 1387 C CA . ILE A 1 187 ? 4.478 10.497 9.789 1.00 68.81 187 ILE A CA 1
ATOM 1388 C C . ILE A 1 187 ? 5.727 9.769 9.275 1.00 68.81 187 ILE A C 1
ATOM 1390 O O . ILE A 1 187 ? 6.456 10.333 8.466 1.00 68.81 187 ILE A O 1
ATOM 1394 N N . PRO A 1 188 ? 5.987 8.510 9.671 1.00 78.50 188 PRO A N 1
ATOM 1395 C CA . PRO A 1 188 ? 7.194 7.807 9.238 1.00 78.50 188 PRO A CA 1
ATOM 1396 C C . PRO A 1 188 ? 7.264 7.620 7.713 1.00 78.50 188 PRO A C 1
ATOM 1398 O O . PRO A 1 188 ? 6.255 7.288 7.089 1.00 78.50 188 PRO A O 1
ATOM 1401 N N . GLY A 1 189 ? 8.465 7.716 7.132 1.00 80.88 189 GLY A N 1
ATOM 1402 C CA . GLY A 1 189 ? 8.723 7.483 5.699 1.00 80.88 189 GLY A CA 1
ATOM 1403 C C . GLY A 1 189 ? 8.099 6.193 5.137 1.00 80.88 189 GLY A C 1
ATOM 1404 O O . GLY A 1 189 ? 7.378 6.262 4.138 1.00 80.88 189 GLY A O 1
ATOM 1405 N N . PRO A 1 190 ? 8.204 5.037 5.826 1.00 83.94 190 PRO A N 1
ATOM 1406 C CA . PRO A 1 190 ? 7.536 3.808 5.399 1.00 83.94 190 PRO A CA 1
ATOM 1407 C C . PRO A 1 190 ? 6.011 3.914 5.270 1.00 83.94 190 PRO A C 1
ATOM 1409 O O . PRO A 1 190 ? 5.414 3.219 4.452 1.00 83.94 190 PRO A O 1
ATOM 1412 N N . VAL A 1 191 ? 5.359 4.773 6.063 1.00 78.31 191 VAL A N 1
ATOM 1413 C CA . VAL A 1 191 ? 3.908 4.999 5.972 1.00 78.31 191 VAL A CA 1
ATOM 1414 C C . VAL A 1 191 ? 3.571 5.793 4.713 1.00 78.31 191 VAL A C 1
ATOM 1416 O O . VAL A 1 191 ? 2.583 5.478 4.050 1.00 78.31 191 VAL A O 1
ATOM 1419 N N . LEU A 1 192 ? 4.387 6.789 4.354 1.00 81.12 192 LEU A N 1
ATOM 1420 C CA . LEU A 1 192 ? 4.228 7.543 3.106 1.00 81.12 192 LEU A CA 1
ATOM 1421 C C . LEU A 1 192 ? 4.432 6.638 1.885 1.00 81.12 192 LEU A C 1
ATOM 1423 O O . LEU A 1 192 ? 3.594 6.627 0.984 1.00 81.12 192 LEU A O 1
ATOM 1427 N N . MET A 1 193 ? 5.462 5.793 1.922 1.00 88.94 193 MET A N 1
ATOM 1428 C CA . MET A 1 193 ? 5.737 4.779 0.899 1.00 88.94 193 MET A CA 1
ATOM 1429 C C . MET A 1 193 ? 4.564 3.799 0.732 1.00 88.94 193 MET A C 1
ATOM 1431 O O . MET A 1 193 ? 4.127 3.520 -0.381 1.00 88.94 193 MET A O 1
ATOM 1435 N N . GLU A 1 194 ? 3.949 3.345 1.831 1.00 86.81 194 GLU A N 1
ATOM 1436 C CA . GLU A 1 194 ? 2.766 2.473 1.765 1.00 86.81 194 GLU A CA 1
ATOM 1437 C C . GLU A 1 194 ? 1.572 3.150 1.077 1.00 86.81 194 GLU A C 1
ATOM 1439 O O . GLU A 1 194 ? 0.788 2.511 0.366 1.00 86.81 194 GLU A O 1
ATOM 1444 N N . ARG A 1 195 ? 1.425 4.463 1.288 1.00 80.69 195 ARG A N 1
ATOM 1445 C CA . ARG A 1 195 ? 0.382 5.277 0.659 1.00 80.69 195 ARG A CA 1
ATOM 1446 C C . ARG A 1 195 ? 0.633 5.461 -0.834 1.00 80.69 195 ARG A C 1
ATOM 1448 O O . ARG A 1 195 ? -0.325 5.320 -1.599 1.00 80.69 195 ARG A O 1
ATOM 1455 N N . ALA A 1 196 ? 1.872 5.736 -1.237 1.00 84.00 196 ALA A N 1
ATOM 1456 C CA . ALA A 1 196 ? 2.268 5.838 -2.641 1.00 84.00 196 ALA A CA 1
ATOM 1457 C C . ALA A 1 196 ? 2.053 4.501 -3.370 1.00 84.00 196 ALA A C 1
ATOM 1459 O O . ALA A 1 196 ? 1.324 4.433 -4.365 1.00 84.00 196 ALA A O 1
ATOM 1460 N N . ALA A 1 197 ? 2.550 3.412 -2.782 1.00 92.56 197 ALA A N 1
ATOM 1461 C CA . ALA A 1 197 ? 2.361 2.051 -3.266 1.00 92.56 197 ALA A CA 1
ATOM 1462 C C . ALA A 1 197 ? 0.887 1.652 -3.411 1.00 92.56 197 ALA A C 1
ATOM 1464 O O . ALA A 1 197 ? 0.529 0.962 -4.366 1.00 92.56 197 ALA A O 1
ATOM 1465 N N . LEU A 1 198 ? 0.007 2.114 -2.515 1.00 86.50 198 LEU A N 1
ATOM 1466 C CA . LEU A 1 198 ? -1.432 1.864 -2.630 1.00 86.50 198 LEU A CA 1
ATOM 1467 C C . LEU A 1 198 ? -2.051 2.559 -3.841 1.00 86.50 198 LEU A C 1
ATOM 1469 O O . LEU A 1 198 ? -2.941 1.990 -4.477 1.00 86.50 198 LEU A O 1
ATOM 1473 N N . GLY A 1 199 ? -1.608 3.775 -4.165 1.00 82.38 199 GLY A N 1
ATOM 1474 C CA . GLY A 1 199 ? -2.025 4.467 -5.384 1.00 82.38 199 GLY A CA 1
ATOM 1475 C C . GLY A 1 199 ? -1.637 3.672 -6.630 1.00 82.38 199 GLY A C 1
ATOM 1476 O O . GLY A 1 199 ? -2.494 3.379 -7.467 1.00 82.38 199 GLY A O 1
ATOM 1477 N N . LEU A 1 200 ? -0.373 3.248 -6.689 1.00 91.88 200 LEU A N 1
ATOM 1478 C CA . LEU A 1 200 ? 0.173 2.450 -7.784 1.00 91.88 200 LEU A CA 1
ATOM 1479 C C . LEU A 1 200 ? -0.544 1.100 -7.926 1.00 91.88 200 LEU A C 1
ATOM 1481 O O . LEU A 1 200 ? -1.068 0.781 -8.992 1.00 91.88 200 LEU A O 1
ATOM 1485 N N . SER A 1 201 ? -0.668 0.342 -6.837 1.00 91.75 201 SER A N 1
ATOM 1486 C CA . SER A 1 201 ? -1.327 -0.970 -6.830 1.00 91.75 201 SER A CA 1
ATOM 1487 C C . SER A 1 201 ? -2.790 -0.881 -7.255 1.00 91.75 201 SER A C 1
ATOM 1489 O O . SER A 1 201 ? -3.260 -1.703 -8.037 1.00 91.75 201 SER A O 1
ATOM 1491 N N . ARG A 1 202 ? -3.524 0.144 -6.797 1.00 90.38 202 ARG A N 1
ATOM 1492 C CA . ARG A 1 202 ? -4.914 0.373 -7.224 1.00 90.38 202 ARG A CA 1
ATOM 1493 C C . ARG A 1 202 ? -5.012 0.664 -8.714 1.00 90.38 202 ARG A C 1
ATOM 1495 O O . ARG A 1 202 ? -5.925 0.156 -9.358 1.00 90.38 202 ARG A O 1
ATOM 1502 N N . LEU A 1 203 ? -4.096 1.466 -9.255 1.00 91.25 203 LEU A N 1
ATOM 1503 C CA . LEU A 1 203 ? -4.059 1.750 -10.686 1.00 91.25 203 LEU A CA 1
ATOM 1504 C C . LEU A 1 203 ? -3.840 0.465 -11.487 1.00 91.25 203 LEU A C 1
ATOM 1506 O O . LEU A 1 203 ? -4.590 0.220 -12.432 1.00 91.25 203 LEU A O 1
ATOM 1510 N N . ILE A 1 204 ? -2.875 -0.367 -11.083 1.00 94.69 204 ILE A N 1
ATOM 1511 C CA . ILE A 1 204 ? -2.595 -1.649 -11.743 1.00 94.69 204 ILE A CA 1
ATOM 1512 C C . ILE A 1 204 ? -3.811 -2.575 -11.682 1.00 94.69 204 ILE A C 1
ATOM 1514 O O . ILE A 1 204 ? -4.281 -3.015 -12.726 1.00 94.69 204 ILE A O 1
ATOM 1518 N N . LEU A 1 205 ? -4.386 -2.793 -10.496 1.00 91.44 205 LEU A N 1
ATOM 1519 C CA . LEU A 1 205 ? -5.552 -3.667 -10.326 1.00 91.44 205 LEU A CA 1
ATOM 1520 C C . LEU A 1 205 ? -6.773 -3.200 -11.129 1.00 91.44 205 LEU A C 1
ATOM 1522 O O . LEU A 1 205 ? -7.539 -4.029 -11.609 1.00 91.44 205 LEU A O 1
ATOM 1526 N N . MET A 1 206 ? -6.980 -1.886 -11.272 1.00 88.75 206 MET A N 1
ATOM 1527 C CA . MET A 1 206 ? -8.116 -1.367 -12.038 1.00 88.75 206 MET A CA 1
ATOM 1528 C C . MET A 1 206 ? -7.886 -1.387 -13.548 1.00 88.75 206 MET A C 1
ATOM 1530 O O . MET A 1 206 ? -8.818 -1.667 -14.298 1.00 88.75 206 MET A O 1
ATOM 1534 N N . ARG A 1 207 ? -6.685 -1.027 -14.009 1.00 93.38 207 ARG A N 1
ATOM 1535 C CA . ARG A 1 207 ? -6.414 -0.811 -15.438 1.00 93.38 207 ARG A CA 1
ATOM 1536 C C . ARG A 1 207 ? -5.876 -2.057 -16.136 1.00 93.38 207 ARG A C 1
ATOM 1538 O O . ARG A 1 207 ? -6.053 -2.194 -17.344 1.00 93.38 207 ARG A O 1
ATOM 1545 N N . TYR A 1 208 ? -5.247 -2.952 -15.382 1.00 95.56 208 TYR A N 1
ATOM 1546 C CA . TYR A 1 208 ? -4.588 -4.150 -15.887 1.00 95.56 208 TYR A CA 1
ATOM 1547 C C . TYR A 1 208 ? -4.867 -5.378 -15.000 1.00 95.56 208 TYR A C 1
ATOM 1549 O O . TYR A 1 208 ? -3.924 -6.021 -14.537 1.00 95.56 208 TYR A O 1
ATOM 1557 N N . PRO A 1 209 ? -6.141 -5.716 -14.731 1.00 90.69 209 PRO A N 1
ATOM 1558 C CA . PRO A 1 209 ? -6.479 -6.855 -13.882 1.00 90.69 209 PRO A CA 1
ATOM 1559 C C . PRO A 1 209 ? -5.931 -8.162 -14.466 1.00 90.69 209 PRO A C 1
ATOM 1561 O O . PRO A 1 209 ? -5.971 -8.357 -15.679 1.00 90.69 209 PRO A O 1
ATOM 1564 N N . GLU A 1 210 ? -5.423 -9.038 -13.595 1.00 90.06 210 GLU A N 1
ATOM 1565 C CA . GLU A 1 210 ? -4.934 -10.394 -13.917 1.00 90.06 210 GLU A CA 1
ATOM 1566 C C . GLU A 1 210 ? -3.755 -10.468 -14.907 1.00 90.06 210 GLU A C 1
ATOM 1568 O O . GLU A 1 210 ? -3.272 -11.558 -15.196 1.00 90.06 210 GLU A O 1
ATOM 1573 N N . ARG A 1 211 ? -3.237 -9.328 -15.380 1.00 96.12 211 ARG A N 1
ATOM 1574 C CA . ARG A 1 211 ? -2.081 -9.278 -16.280 1.00 96.12 211 ARG A CA 1
ATOM 1575 C C . ARG A 1 211 ? -0.771 -9.529 -15.549 1.00 96.12 211 ARG A C 1
ATOM 1577 O O . ARG A 1 211 ? -0.510 -8.904 -14.517 1.00 96.12 211 ARG A O 1
ATOM 1584 N N . HIS A 1 212 ? 0.093 -10.348 -16.140 1.00 97.38 212 HIS A N 1
ATOM 1585 C CA . HIS A 1 212 ? 1.448 -10.610 -15.661 1.00 97.38 212 HIS A CA 1
ATOM 1586 C C . HIS A 1 212 ? 2.246 -9.306 -15.582 1.00 97.38 212 HIS A C 1
ATOM 1588 O O . HIS A 1 212 ? 2.669 -8.740 -16.590 1.00 97.38 212 HIS A O 1
ATOM 1594 N N . THR A 1 213 ? 2.415 -8.804 -14.361 1.00 98.56 213 THR A N 1
ATOM 1595 C CA . THR A 1 213 ? 3.018 -7.498 -14.100 1.00 98.56 213 THR A CA 1
ATOM 1596 C C . THR A 1 213 ? 4.453 -7.659 -13.629 1.00 98.56 213 THR A C 1
ATOM 1598 O O . THR A 1 213 ? 4.716 -8.308 -12.614 1.00 98.56 213 THR A O 1
ATOM 1601 N N . LEU A 1 214 ? 5.377 -7.023 -14.342 1.00 98.44 214 LEU A N 1
ATOM 1602 C CA . LEU A 1 214 ? 6.776 -6.915 -13.957 1.00 98.44 214 LEU A CA 1
ATOM 1603 C C . LEU A 1 214 ? 7.018 -5.554 -13.302 1.00 98.44 214 LEU A C 1
ATOM 1605 O O . LEU A 1 214 ? 6.887 -4.525 -13.957 1.00 98.44 214 LEU A O 1
ATOM 1609 N N . ILE A 1 215 ? 7.394 -5.534 -12.025 1.00 98.44 215 ILE A N 1
ATOM 1610 C CA . ILE A 1 215 ? 7.804 -4.305 -11.333 1.00 98.44 215 ILE A CA 1
ATOM 1611 C C . ILE A 1 215 ? 9.323 -4.228 -11.304 1.00 98.44 215 ILE A C 1
ATOM 1613 O O . ILE A 1 215 ? 9.982 -5.145 -10.813 1.00 98.44 215 ILE A O 1
ATOM 1617 N N . VAL A 1 216 ? 9.871 -3.132 -11.824 1.00 97.81 216 VAL A N 1
ATOM 1618 C CA . VAL A 1 216 ? 11.309 -2.911 -11.977 1.00 97.81 216 VAL A CA 1
ATOM 1619 C C . VAL A 1 216 ? 11.769 -1.865 -10.967 1.00 97.81 216 VAL A C 1
ATOM 1621 O O . VAL A 1 216 ? 11.550 -0.673 -11.153 1.00 97.81 216 VAL A O 1
ATOM 1624 N N . CYS A 1 217 ? 12.410 -2.308 -9.888 1.00 97.12 217 CYS A N 1
ATOM 1625 C CA . CYS A 1 217 ? 12.775 -1.460 -8.757 1.00 97.12 217 CYS A CA 1
ATOM 1626 C C . CYS A 1 217 ? 14.249 -1.050 -8.773 1.00 97.12 217 CYS A C 1
ATOM 1628 O O . CYS A 1 217 ? 15.160 -1.884 -8.856 1.00 97.12 217 CYS A O 1
ATOM 1630 N N . GLY A 1 218 ? 14.480 0.248 -8.592 1.00 95.31 218 GLY A N 1
ATOM 1631 C CA . GLY A 1 218 ? 15.791 0.793 -8.272 1.00 95.31 218 GLY A CA 1
ATOM 1632 C C . GLY A 1 218 ? 16.175 0.597 -6.805 1.00 95.31 218 GLY A C 1
ATOM 1633 O O . GLY A 1 218 ? 15.509 -0.094 -6.037 1.00 95.31 218 GLY A O 1
ATOM 1634 N N . GLN A 1 219 ? 17.273 1.237 -6.410 1.00 93.88 219 GLN A N 1
ATOM 1635 C CA . GLN A 1 219 ? 17.821 1.134 -5.053 1.00 93.88 219 GLN A CA 1
ATOM 1636 C C . GLN A 1 219 ? 17.285 2.186 -4.063 1.00 93.88 219 GLN A C 1
ATOM 1638 O O . GLN A 1 219 ? 17.444 2.039 -2.854 1.00 93.88 219 GLN A O 1
ATOM 1643 N N . GLY A 1 220 ? 16.686 3.267 -4.571 1.00 92.19 220 GLY A N 1
ATOM 1644 C CA . GLY A 1 220 ? 16.172 4.377 -3.764 1.00 92.19 220 GLY A CA 1
ATOM 1645 C C . GLY A 1 220 ? 14.705 4.219 -3.358 1.00 92.19 220 GLY A C 1
ATOM 1646 O O . GLY A 1 220 ? 14.103 3.162 -3.532 1.00 92.19 220 GLY A O 1
ATOM 1647 N N . ASN A 1 221 ? 14.111 5.314 -2.876 1.00 91.19 221 ASN A N 1
ATOM 1648 C CA . ASN A 1 221 ? 12.731 5.321 -2.379 1.00 91.19 221 ASN A CA 1
ATOM 1649 C C . ASN A 1 221 ? 11.695 4.953 -3.452 1.00 91.19 221 ASN A C 1
ATOM 1651 O O . ASN A 1 221 ? 10.782 4.208 -3.124 1.00 91.19 221 ASN A O 1
ATOM 1655 N N . ASN A 1 222 ? 11.896 5.332 -4.725 1.00 92.75 222 ASN A N 1
ATOM 1656 C CA . ASN A 1 222 ? 10.993 4.907 -5.809 1.00 92.75 222 ASN A CA 1
ATOM 1657 C C . ASN A 1 222 ? 10.974 3.373 -5.973 1.00 92.75 222 ASN A C 1
ATOM 1659 O O . ASN A 1 222 ? 9.931 2.757 -6.174 1.00 92.75 222 ASN A O 1
ATOM 1663 N N . GLY A 1 223 ? 12.132 2.724 -5.798 1.00 9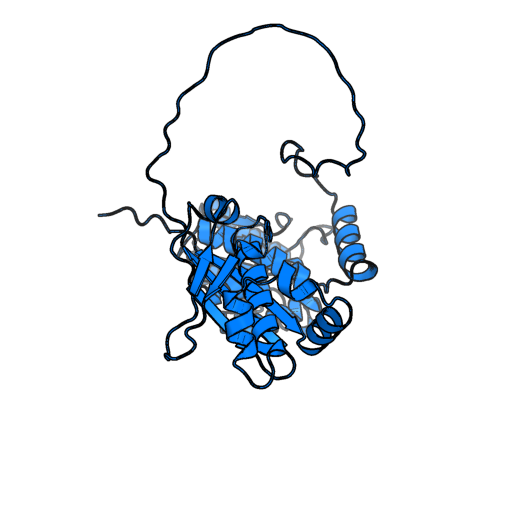5.56 223 GLY A N 1
ATOM 1664 C CA . GLY A 1 223 ? 12.213 1.263 -5.750 1.00 95.56 223 GLY A CA 1
ATOM 1665 C C . GLY A 1 223 ? 11.512 0.682 -4.520 1.00 95.56 223 GLY A C 1
ATOM 1666 O O . GLY A 1 223 ? 10.917 -0.391 -4.595 1.00 95.56 223 GLY A O 1
ATOM 1667 N N . GLY A 1 224 ? 11.532 1.406 -3.400 1.00 95.69 224 GLY A N 1
ATOM 1668 C CA . GLY A 1 224 ? 10.752 1.092 -2.205 1.00 95.69 224 GLY A CA 1
ATOM 1669 C C . GLY A 1 224 ? 9.238 1.146 -2.436 1.00 95.69 224 GLY A C 1
ATOM 1670 O O . GLY A 1 224 ? 8.544 0.213 -2.028 1.00 95.69 224 GLY A O 1
ATOM 1671 N N . ASP A 1 225 ? 8.740 2.160 -3.152 1.00 96.25 225 ASP A N 1
ATOM 1672 C CA . ASP A 1 225 ? 7.332 2.253 -3.564 1.00 96.25 225 ASP A CA 1
ATOM 1673 C C . ASP A 1 225 ? 6.936 1.043 -4.421 1.00 96.25 225 ASP A C 1
ATOM 1675 O O . ASP A 1 225 ? 5.917 0.397 -4.167 1.00 96.25 225 ASP A O 1
ATOM 1679 N N . GLY A 1 226 ? 7.788 0.671 -5.383 1.00 97.81 226 GLY A N 1
ATOM 1680 C CA . GLY A 1 226 ? 7.607 -0.522 -6.211 1.00 97.81 226 GLY A CA 1
ATOM 1681 C C . GLY A 1 226 ? 7.599 -1.826 -5.409 1.00 97.81 226 GLY A C 1
ATOM 1682 O O . GLY A 1 226 ? 6.746 -2.683 -5.631 1.00 97.81 226 GLY A O 1
ATOM 1683 N N . LEU A 1 227 ? 8.490 -1.974 -4.425 1.00 98.31 227 LEU A N 1
ATOM 1684 C CA . LEU A 1 227 ? 8.544 -3.142 -3.535 1.00 98.31 227 LEU A CA 1
ATOM 1685 C C . LEU A 1 227 ? 7.296 -3.261 -2.650 1.00 98.31 227 LEU A C 1
ATOM 1687 O O . LEU A 1 227 ? 6.744 -4.354 -2.482 1.00 98.31 227 LEU A O 1
ATOM 1691 N N . ALA A 1 228 ? 6.830 -2.140 -2.099 1.00 97.50 228 ALA A N 1
ATOM 1692 C CA . ALA A 1 228 ? 5.584 -2.082 -1.348 1.00 97.50 228 ALA A CA 1
ATOM 1693 C C . ALA A 1 228 ? 4.381 -2.415 -2.249 1.00 97.50 228 ALA A C 1
ATOM 1695 O O . ALA A 1 228 ? 3.524 -3.212 -1.859 1.00 97.50 228 ALA A O 1
ATOM 1696 N N . ALA A 1 229 ? 4.351 -1.894 -3.480 1.00 98.19 229 ALA A N 1
ATOM 1697 C CA . ALA A 1 229 ? 3.294 -2.177 -4.446 1.00 98.19 229 ALA A CA 1
ATOM 1698 C C . ALA A 1 229 ? 3.297 -3.649 -4.883 1.00 98.19 229 ALA A C 1
ATOM 1700 O O . ALA A 1 229 ? 2.248 -4.290 -4.901 1.00 98.19 229 ALA A O 1
ATOM 1701 N N . ALA A 1 230 ? 4.471 -4.232 -5.138 1.00 98.50 230 ALA A N 1
ATOM 1702 C CA . ALA A 1 230 ? 4.619 -5.652 -5.447 1.00 98.50 230 ALA A CA 1
ATOM 1703 C C . ALA A 1 230 ? 4.037 -6.531 -4.336 1.00 98.50 230 ALA A C 1
ATOM 1705 O O . ALA A 1 230 ? 3.306 -7.483 -4.610 1.00 98.50 230 ALA A O 1
ATOM 1706 N N . ARG A 1 231 ? 4.303 -6.182 -3.070 1.00 98.31 231 ARG A N 1
ATOM 1707 C CA . ARG A 1 231 ? 3.714 -6.871 -1.917 1.00 98.31 231 ARG A CA 1
ATOM 1708 C C . ARG A 1 231 ? 2.192 -6.744 -1.898 1.00 98.31 231 ARG A C 1
ATOM 1710 O O . ARG A 1 231 ? 1.512 -7.748 -1.711 1.00 98.31 231 ARG A O 1
ATOM 1717 N N . GLN A 1 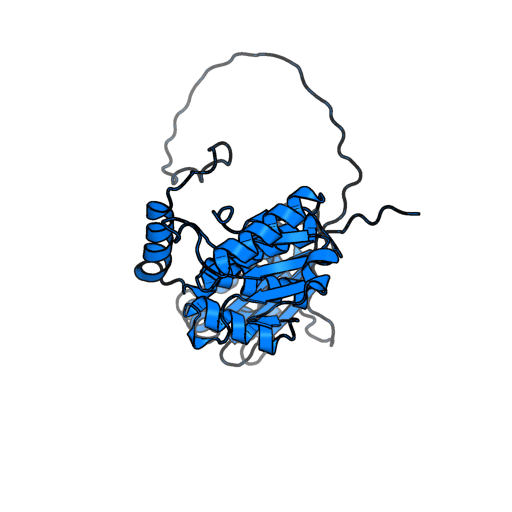232 ? 1.652 -5.541 -2.081 1.00 97.81 232 GLN A N 1
ATOM 1718 C CA . GLN A 1 232 ? 0.204 -5.312 -2.077 1.00 97.81 232 GLN A CA 1
ATOM 1719 C C . GLN A 1 232 ? -0.504 -6.065 -3.214 1.00 97.81 232 GLN A C 1
ATOM 1721 O O . GLN A 1 232 ? -1.535 -6.692 -2.977 1.00 97.81 232 GLN A O 1
ATOM 1726 N N . LEU A 1 233 ? 0.067 -6.054 -4.421 1.00 97.12 233 LEU A N 1
ATOM 1727 C CA . LEU A 1 233 ? -0.443 -6.784 -5.582 1.00 97.12 233 LEU A CA 1
ATOM 1728 C C . LEU A 1 233 ? -0.408 -8.298 -5.359 1.00 97.12 233 LEU A C 1
ATOM 1730 O O . LEU A 1 233 ? -1.416 -8.969 -5.568 1.00 97.12 233 LEU A O 1
ATOM 1734 N N . HIS A 1 234 ? 0.709 -8.826 -4.857 1.00 97.44 234 HIS A N 1
ATOM 1735 C CA . HIS A 1 234 ? 0.840 -10.246 -4.541 1.00 97.44 234 HIS A CA 1
ATOM 1736 C C . HIS A 1 234 ? -0.199 -10.704 -3.510 1.00 97.44 234 HIS A C 1
ATOM 1738 O O . HIS A 1 234 ? -0.880 -11.706 -3.715 1.00 97.44 234 HIS A O 1
ATOM 1744 N N . LEU A 1 235 ? -0.379 -9.938 -2.428 1.00 93.81 235 LEU A N 1
ATOM 1745 C CA . LEU A 1 235 ? -1.380 -10.232 -1.397 1.00 93.81 235 LEU A CA 1
ATOM 1746 C C . LEU A 1 235 ? -2.823 -10.111 -1.911 1.00 93.81 235 LEU A C 1
ATOM 1748 O O . LEU A 1 235 ? -3.721 -10.737 -1.352 1.00 93.81 235 LEU A O 1
ATOM 1752 N N . ALA A 1 236 ? -3.051 -9.339 -2.976 1.00 92.69 236 ALA A N 1
ATOM 1753 C CA . ALA A 1 236 ? -4.331 -9.266 -3.676 1.00 92.69 236 ALA A CA 1
ATOM 1754 C C . ALA A 1 236 ? -4.547 -10.419 -4.680 1.00 92.69 236 ALA A C 1
ATOM 1756 O O . ALA A 1 236 ? -5.589 -10.462 -5.330 1.00 92.69 236 ALA A O 1
ATOM 1757 N N . GLY A 1 237 ? -3.590 -11.346 -4.815 1.00 94.06 237 GLY A N 1
ATOM 1758 C CA . GLY A 1 237 ? -3.645 -12.454 -5.773 1.00 94.06 237 GLY A CA 1
ATOM 1759 C C . GLY A 1 237 ? -3.313 -12.055 -7.213 1.00 94.06 237 GLY A C 1
ATOM 1760 O O . GLY A 1 237 ? -3.550 -12.839 -8.128 1.00 94.06 237 GLY A O 1
ATOM 1761 N N . HIS A 1 238 ? -2.774 -10.852 -7.431 1.00 96.31 238 HIS A N 1
ATOM 1762 C CA . HIS A 1 238 ? -2.401 -10.374 -8.760 1.00 96.31 238 HIS A CA 1
ATOM 1763 C C . HIS A 1 238 ? -1.081 -11.015 -9.228 1.00 96.31 238 HIS A C 1
ATOM 1765 O O . HIS A 1 238 ? -0.128 -11.053 -8.438 1.00 96.31 238 HIS A O 1
ATOM 1771 N N . PRO A 1 239 ? -0.972 -11.489 -10.487 1.00 96.75 239 PRO A N 1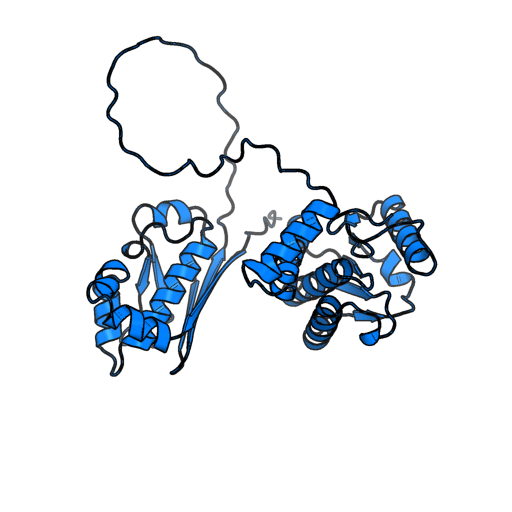
ATOM 1772 C CA . PRO A 1 239 ? 0.264 -12.064 -11.015 1.00 96.75 239 PRO A CA 1
ATOM 1773 C C . PRO A 1 239 ? 1.369 -11.006 -11.112 1.00 96.75 239 PRO A C 1
ATOM 1775 O O . PRO A 1 239 ? 1.403 -10.194 -12.037 1.00 96.75 239 PRO A O 1
ATOM 1778 N N . VAL A 1 240 ? 2.280 -10.998 -10.137 1.00 98.19 240 VAL A N 1
ATOM 1779 C CA . VAL A 1 240 ? 3.356 -10.005 -10.051 1.00 98.19 240 VAL A CA 1
ATOM 1780 C C . VAL A 1 240 ? 4.718 -10.653 -9.826 1.00 98.19 240 VAL A C 1
ATOM 1782 O O . VAL A 1 240 ? 4.895 -11.511 -8.956 1.00 98.19 240 VAL A O 1
ATOM 1785 N N . VAL A 1 241 ? 5.699 -10.203 -10.604 1.00 98.00 241 VAL A N 1
ATOM 1786 C CA . VAL A 1 241 ? 7.125 -10.462 -10.397 1.00 98.00 241 VAL A CA 1
ATOM 1787 C C . VAL A 1 241 ? 7.799 -9.123 -10.150 1.00 98.00 241 VAL A C 1
ATOM 1789 O O . VAL A 1 241 ? 7.519 -8.143 -10.835 1.00 98.00 241 VAL A O 1
ATOM 1792 N N . CYS A 1 242 ? 8.682 -9.067 -9.161 1.00 97.81 242 CYS A N 1
ATOM 1793 C CA . CYS A 1 242 ? 9.390 -7.843 -8.819 1.00 97.81 242 CYS A CA 1
ATOM 1794 C C . CYS A 1 242 ? 10.892 -8.074 -8.946 1.00 97.81 242 CYS A C 1
ATOM 1796 O O . CYS A 1 242 ? 11.449 -8.988 -8.336 1.00 97.81 242 CYS A O 1
ATOM 1798 N N . VAL A 1 243 ? 11.549 -7.238 -9.741 1.00 96.88 243 VAL A N 1
ATOM 1799 C CA . VAL A 1 243 ? 12.990 -7.289 -9.973 1.00 96.88 243 VAL A CA 1
ATOM 1800 C C . VAL A 1 243 ? 13.645 -6.078 -9.329 1.00 96.88 243 VAL A C 1
ATOM 1802 O O . VAL A 1 243 ? 13.109 -4.977 -9.386 1.00 96.88 243 VAL A O 1
ATOM 1805 N N . VAL A 1 244 ? 14.782 -6.277 -8.671 1.00 95.69 244 VAL A N 1
ATOM 1806 C CA . VAL A 1 244 ? 15.454 -5.241 -7.881 1.00 95.69 244 VAL A CA 1
ATOM 1807 C C . VAL A 1 244 ? 16.898 -5.127 -8.330 1.00 95.69 244 VAL A C 1
ATOM 1809 O O . VAL A 1 244 ? 17.626 -6.122 -8.374 1.00 95.69 244 VAL A O 1
ATOM 1812 N N . ILE A 1 245 ? 17.319 -3.906 -8.654 1.00 92.00 245 ILE A N 1
ATOM 1813 C CA . ILE A 1 245 ? 18.648 -3.665 -9.221 1.00 92.00 245 ILE A CA 1
ATOM 1814 C C . ILE A 1 245 ? 19.774 -4.015 -8.243 1.00 92.00 245 ILE A C 1
ATOM 1816 O O . ILE A 1 245 ? 20.849 -4.456 -8.649 1.00 92.00 245 ILE A O 1
ATOM 1820 N N . ALA A 1 246 ? 19.521 -3.835 -6.945 1.00 86.19 246 ALA A N 1
ATOM 1821 C CA . ALA A 1 246 ? 20.475 -4.141 -5.898 1.00 86.19 246 ALA A CA 1
ATOM 1822 C C . ALA A 1 246 ? 20.597 -5.658 -5.708 1.00 86.19 246 ALA A C 1
ATOM 1824 O O . ALA A 1 246 ? 19.609 -6.361 -5.498 1.00 86.19 246 ALA A O 1
ATOM 1825 N N . SER A 1 247 ? 21.832 -6.160 -5.712 1.00 80.31 247 SER A N 1
ATOM 1826 C CA . SER A 1 247 ? 22.119 -7.579 -5.470 1.00 80.31 247 SER A CA 1
ATOM 1827 C C . SER A 1 247 ? 21.906 -7.997 -4.010 1.00 80.31 247 SER A C 1
ATOM 1829 O O . SER A 1 247 ? 21.821 -9.189 -3.721 1.00 80.31 247 SER A O 1
ATOM 1831 N N . SER A 1 248 ? 21.828 -7.040 -3.079 1.00 78.88 248 SER A N 1
ATOM 1832 C CA . SER A 1 248 ? 21.530 -7.286 -1.667 1.00 78.88 248 SER A CA 1
ATOM 1833 C C . SER A 1 248 ? 20.769 -6.112 -1.031 1.00 78.88 248 SER A C 1
ATOM 1835 O O . S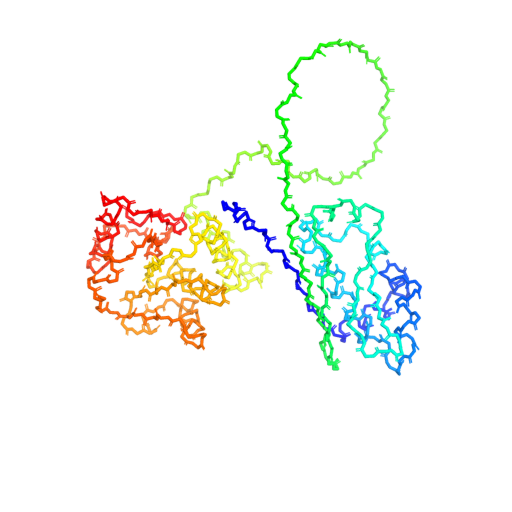ER A 1 248 ? 20.873 -4.982 -1.518 1.00 78.88 248 SER A O 1
ATOM 1837 N N . PRO A 1 249 ? 20.057 -6.335 0.094 1.00 77.25 249 PRO A N 1
ATOM 1838 C CA . PRO A 1 249 ? 19.349 -5.271 0.813 1.00 77.25 249 PRO A CA 1
ATOM 1839 C C . PRO A 1 249 ? 20.252 -4.136 1.310 1.00 77.25 249 PRO A C 1
ATOM 1841 O O . PRO A 1 249 ? 19.774 -3.032 1.529 1.00 77.25 249 PRO A O 1
ATOM 1844 N N . ALA A 1 250 ? 21.555 -4.388 1.475 1.00 84.88 250 ALA A N 1
ATOM 1845 C CA . ALA A 1 250 ? 22.515 -3.384 1.934 1.00 84.88 250 ALA A CA 1
ATOM 1846 C C . ALA A 1 250 ? 22.733 -2.249 0.919 1.00 84.88 250 ALA A C 1
ATOM 1848 O O . ALA A 1 250 ? 23.203 -1.180 1.295 1.00 84.88 250 ALA A O 1
ATOM 1849 N N . GLY A 1 251 ? 22.407 -2.481 -0.358 1.00 86.31 251 GLY A N 1
ATOM 1850 C CA . GLY A 1 251 ? 22.451 -1.455 -1.399 1.00 86.31 251 GLY A CA 1
ATOM 1851 C C . GLY A 1 251 ? 21.185 -0.601 -1.490 1.00 86.31 251 GLY A C 1
ATOM 1852 O O . GLY A 1 251 ? 21.144 0.294 -2.324 1.00 86.31 251 GLY A O 1
ATOM 1853 N N . LEU A 1 252 ? 20.152 -0.882 -0.688 1.00 92.62 252 LEU A N 1
ATOM 1854 C CA . LEU A 1 252 ? 18.865 -0.187 -0.736 1.00 92.62 252 LEU A CA 1
ATOM 1855 C C . LEU A 1 252 ? 18.813 0.977 0.262 1.00 92.62 252 LEU A C 1
ATOM 1857 O O . LEU A 1 252 ? 19.470 0.946 1.305 1.00 92.62 252 LEU A O 1
ATOM 1861 N N . SER A 1 253 ? 17.983 1.987 -0.018 1.00 91.81 253 SER A N 1
ATOM 1862 C CA . SER A 1 253 ? 17.618 2.981 0.999 1.00 91.81 253 SER A CA 1
ATOM 1863 C C . SER A 1 253 ? 16.939 2.299 2.200 1.00 91.81 253 SER A C 1
ATOM 1865 O O . SER A 1 253 ? 16.364 1.221 2.033 1.00 91.81 253 SER A O 1
ATOM 1867 N N . PRO A 1 254 ? 16.962 2.892 3.411 1.00 91.69 254 PRO A N 1
ATOM 1868 C CA . PRO A 1 254 ? 16.382 2.260 4.601 1.00 91.69 254 PRO A CA 1
ATOM 1869 C C . PRO A 1 254 ? 14.924 1.809 4.415 1.00 91.69 254 PRO A C 1
ATOM 1871 O O . PRO A 1 254 ? 14.579 0.672 4.744 1.00 91.69 254 PRO A O 1
ATOM 1874 N N . ASP A 1 255 ? 14.090 2.661 3.813 1.00 91.06 255 ASP A N 1
ATOM 1875 C CA . ASP A 1 255 ? 12.674 2.364 3.575 1.00 91.06 255 ASP A CA 1
ATOM 1876 C C . ASP A 1 255 ? 12.477 1.323 2.459 1.00 91.06 255 ASP A C 1
ATOM 1878 O O . ASP A 1 255 ? 11.606 0.452 2.560 1.00 91.06 255 ASP A O 1
ATOM 1882 N N . ALA A 1 256 ? 13.323 1.344 1.422 1.00 94.19 256 ALA A N 1
ATOM 1883 C CA . ALA A 1 256 ? 13.318 0.315 0.385 1.00 94.19 256 ALA A CA 1
ATOM 1884 C C . ALA A 1 256 ? 13.784 -1.044 0.932 1.00 94.19 256 ALA A C 1
ATOM 1886 O O . ALA A 1 256 ? 13.181 -2.067 0.618 1.00 94.19 256 ALA A O 1
ATOM 1887 N N . ALA A 1 257 ? 14.793 -1.075 1.807 1.00 94.94 257 ALA A N 1
ATOM 1888 C CA . ALA A 1 257 ? 15.261 -2.290 2.473 1.00 94.94 257 ALA A CA 1
ATOM 1889 C C . ALA A 1 257 ? 14.175 -2.901 3.372 1.00 94.94 257 ALA A C 1
ATOM 1891 O O . ALA A 1 257 ? 13.972 -4.119 3.365 1.00 94.94 257 ALA A O 1
ATOM 1892 N N . LEU A 1 258 ? 13.433 -2.060 4.100 1.00 94.06 258 LEU A N 1
ATOM 1893 C CA . LEU A 1 258 ? 12.285 -2.489 4.897 1.00 94.06 258 LEU A CA 1
ATOM 1894 C C . LEU A 1 258 ? 11.215 -3.155 4.017 1.00 94.06 258 LEU A C 1
ATOM 1896 O O . LEU A 1 258 ? 10.732 -4.244 4.339 1.00 94.06 258 LEU A O 1
ATOM 1900 N N . ASN A 1 259 ? 10.870 -2.530 2.888 1.00 95.50 259 ASN A N 1
ATOM 1901 C CA . ASN A 1 259 ? 9.864 -3.060 1.970 1.00 95.50 259 ASN A CA 1
ATOM 1902 C C . ASN A 1 259 ? 10.340 -4.285 1.186 1.00 95.50 259 ASN A C 1
ATOM 1904 O O . ASN A 1 259 ? 9.535 -5.184 0.947 1.00 95.50 259 ASN A O 1
ATOM 1908 N N . PHE A 1 260 ? 11.633 -4.380 0.877 1.00 96.38 260 PHE A N 1
ATOM 1909 C CA . PHE A 1 260 ? 12.247 -5.583 0.320 1.00 96.38 260 PHE A CA 1
ATOM 1910 C C . PHE A 1 260 ? 12.036 -6.781 1.245 1.00 96.38 260 PHE A C 1
ATOM 1912 O O . PHE A 1 260 ? 11.531 -7.823 0.825 1.00 96.38 260 PHE A O 1
ATOM 1919 N N . GLU A 1 261 ? 12.360 -6.622 2.528 1.00 95.75 261 GLU A N 1
ATOM 1920 C CA . GLU A 1 261 ? 12.221 -7.699 3.504 1.00 95.75 261 GLU A CA 1
ATOM 1921 C C . GLU A 1 261 ? 10.749 -8.059 3.755 1.00 95.75 261 GLU A C 1
ATOM 1923 O O . GLU A 1 261 ? 10.403 -9.236 3.881 1.00 95.75 261 GLU A O 1
ATOM 1928 N N . ALA A 1 262 ? 9.861 -7.062 3.778 1.00 93.88 262 ALA A N 1
ATOM 1929 C CA . ALA A 1 262 ? 8.425 -7.286 3.896 1.00 93.88 262 ALA A CA 1
ATOM 1930 C C . ALA A 1 262 ? 7.846 -8.029 2.678 1.00 93.88 262 ALA A C 1
ATOM 1932 O O . ALA A 1 262 ? 7.067 -8.965 2.851 1.00 93.88 262 ALA A O 1
ATOM 1933 N N . ALA A 1 263 ? 8.239 -7.658 1.455 1.00 96.88 263 ALA A N 1
ATOM 1934 C CA . ALA A 1 263 ? 7.836 -8.342 0.226 1.00 96.88 263 ALA A CA 1
ATOM 1935 C C . ALA A 1 263 ? 8.355 -9.790 0.191 1.00 96.88 263 ALA A C 1
ATOM 1937 O O . ALA A 1 263 ? 7.600 -10.715 -0.112 1.00 96.88 263 ALA A O 1
ATOM 1938 N N . ARG A 1 264 ? 9.611 -10.008 0.603 1.00 95.81 264 ARG A N 1
ATOM 1939 C CA . ARG A 1 264 ? 10.217 -11.342 0.709 1.00 95.81 264 ARG A CA 1
ATOM 1940 C C . ARG A 1 264 ? 9.453 -12.238 1.680 1.00 95.81 264 ARG A C 1
ATOM 1942 O O . ARG A 1 264 ? 9.137 -13.375 1.344 1.00 95.81 264 ARG A O 1
ATOM 1949 N N . LYS A 1 265 ? 9.127 -11.730 2.873 1.00 96.31 265 LYS A N 1
ATOM 1950 C CA . LYS A 1 265 ? 8.340 -12.465 3.880 1.00 96.31 265 LYS A CA 1
ATOM 1951 C C . LYS A 1 265 ? 6.908 -12.747 3.431 1.00 96.31 265 LYS A C 1
ATOM 1953 O O . LYS A 1 265 ? 6.347 -13.756 3.843 1.00 96.31 265 LYS A O 1
ATOM 1958 N N . ALA A 1 266 ? 6.330 -11.878 2.605 1.00 94.69 266 ALA A N 1
ATOM 1959 C CA . ALA A 1 266 ? 4.992 -12.063 2.055 1.00 94.69 266 ALA A CA 1
ATOM 1960 C C . ALA A 1 266 ? 4.926 -13.118 0.937 1.00 94.69 266 ALA A C 1
ATOM 1962 O O . ALA A 1 266 ? 3.825 -13.517 0.581 1.00 94.69 266 ALA A O 1
ATOM 1963 N N . GLY A 1 267 ? 6.067 -13.577 0.405 1.00 97.06 267 GLY A N 1
ATOM 1964 C CA . GLY A 1 267 ? 6.112 -14.585 -0.660 1.00 97.06 267 GLY A CA 1
ATOM 1965 C C . GLY A 1 267 ? 6.119 -14.018 -2.083 1.00 97.06 267 GLY A C 1
ATOM 1966 O O . GLY A 1 267 ? 5.915 -14.771 -3.034 1.00 97.06 267 GLY A O 1
ATOM 1967 N N . VAL A 1 268 ? 6.388 -12.718 -2.252 1.00 97.81 268 VAL A N 1
ATOM 1968 C CA . VAL A 1 268 ? 6.534 -12.099 -3.580 1.00 97.81 268 VAL A CA 1
ATOM 1969 C C . VAL A 1 268 ? 7.651 -12.801 -4.362 1.00 97.81 268 VAL A C 1
ATOM 1971 O O . VAL A 1 268 ? 8.724 -13.069 -3.814 1.00 97.81 268 VAL A O 1
ATOM 1974 N N . ASN A 1 269 ? 7.434 -13.057 -5.658 1.00 95.94 269 ASN A N 1
ATOM 1975 C CA . ASN A 1 269 ? 8.474 -13.549 -6.567 1.00 95.94 269 ASN A CA 1
ATOM 1976 C C . ASN A 1 269 ? 9.494 -12.429 -6.836 1.00 95.94 269 ASN A C 1
ATOM 1978 O O . ASN A 1 269 ? 9.385 -11.686 -7.813 1.00 95.94 269 ASN A O 1
ATOM 1982 N N . LEU A 1 270 ? 10.445 -12.281 -5.912 1.00 95.56 270 LEU A N 1
ATOM 1983 C CA . LEU A 1 270 ? 11.522 -11.300 -5.969 1.00 95.56 270 LEU A CA 1
ATOM 1984 C C . LEU A 1 270 ? 12.738 -11.865 -6.701 1.00 95.56 270 LEU A C 1
ATOM 1986 O O . LEU A 1 270 ? 13.192 -12.973 -6.408 1.00 95.56 270 LEU A O 1
ATOM 1990 N N . ARG A 1 271 ? 13.311 -11.071 -7.607 1.00 94.31 271 ARG A N 1
ATOM 1991 C CA . ARG A 1 271 ? 14.590 -11.354 -8.271 1.00 94.31 271 ARG A CA 1
ATOM 1992 C C . ARG A 1 271 ? 15.544 -10.189 -8.057 1.00 94.31 271 ARG A C 1
ATOM 1994 O O . ARG A 1 271 ? 15.148 -9.034 -8.163 1.00 94.31 271 ARG A O 1
ATOM 2001 N N . THR A 1 272 ? 16.797 -10.488 -7.756 1.00 91.00 272 THR A N 1
ATOM 2002 C CA . THR A 1 272 ? 17.855 -9.492 -7.567 1.00 91.00 272 THR A CA 1
ATOM 2003 C C . THR A 1 272 ? 18.967 -9.733 -8.569 1.00 91.00 272 THR A C 1
ATOM 2005 O O . THR A 1 272 ? 19.170 -10.861 -9.019 1.00 91.00 272 THR A O 1
ATOM 2008 N N . GLY A 1 273 ? 19.723 -8.689 -8.900 1.00 79.06 273 GLY A N 1
ATOM 2009 C CA . GLY A 1 273 ? 20.866 -8.852 -9.788 1.00 79.06 273 GLY A CA 1
ATOM 2010 C C . GLY A 1 273 ? 20.417 -9.213 -11.202 1.00 79.06 273 GLY A C 1
ATOM 2011 O O . GLY A 1 273 ? 19.717 -8.418 -11.823 1.00 79.06 273 GLY A O 1
ATOM 2012 N N . ASP A 1 274 ? 20.917 -10.309 -11.765 1.00 81.19 274 ASP A N 1
ATOM 2013 C CA . ASP A 1 274 ? 20.662 -10.665 -13.165 1.00 81.19 274 ASP A CA 1
ATOM 2014 C C . ASP A 1 274 ? 19.292 -11.323 -13.329 1.00 81.19 274 ASP A C 1
ATOM 2016 O O . ASP A 1 274 ? 18.953 -12.306 -12.669 1.00 81.19 274 ASP A O 1
ATOM 2020 N N . VAL A 1 275 ? 18.487 -10.732 -14.208 1.00 86.94 275 VAL A N 1
ATOM 2021 C CA . VAL A 1 275 ? 17.087 -11.090 -14.424 1.00 86.94 275 VAL A CA 1
ATOM 2022 C C . VAL A 1 275 ? 16.988 -11.818 -15.764 1.00 86.94 275 VAL A C 1
ATOM 2024 O O . VAL A 1 275 ? 17.427 -11.259 -16.766 1.00 86.94 275 VAL A O 1
ATOM 2027 N N . PRO A 1 276 ? 16.416 -13.033 -15.811 1.00 90.12 276 PRO A N 1
ATOM 2028 C CA . PRO A 1 276 ? 16.215 -13.752 -17.066 1.00 90.12 276 PRO A CA 1
ATOM 2029 C C . PRO A 1 276 ? 15.372 -12.975 -18.089 1.00 90.12 276 PRO A C 1
ATOM 2031 O O . PRO A 1 276 ? 14.373 -12.357 -17.719 1.00 90.12 276 PRO A O 1
ATOM 2034 N N . ASP A 1 277 ? 15.723 -13.083 -19.374 1.00 91.88 277 ASP A N 1
ATOM 2035 C CA . ASP A 1 277 ? 15.038 -12.378 -20.471 1.00 91.88 277 ASP A CA 1
ATOM 2036 C C . ASP A 1 277 ? 13.540 -12.706 -20.556 1.00 91.88 277 ASP A C 1
ATOM 2038 O O . ASP A 1 277 ? 12.731 -11.807 -20.783 1.00 91.88 277 ASP A O 1
ATOM 2042 N N . TYR A 1 278 ? 13.149 -13.955 -20.270 1.00 93.56 278 TYR A N 1
ATOM 2043 C CA . TYR A 1 278 ? 11.747 -14.385 -20.349 1.00 93.56 278 TYR A CA 1
ATOM 2044 C C . TYR A 1 278 ? 10.812 -13.547 -19.459 1.00 93.56 278 TYR A C 1
ATOM 2046 O O . TYR A 1 278 ? 9.659 -13.334 -19.814 1.00 93.56 278 TYR A O 1
ATOM 2054 N N . LEU A 1 279 ? 11.298 -13.008 -18.331 1.00 93.88 279 LEU A N 1
ATOM 2055 C CA . LEU A 1 279 ? 10.483 -12.149 -17.463 1.00 93.88 279 LEU A CA 1
ATOM 2056 C C . LEU A 1 279 ? 10.116 -10.822 -18.132 1.00 93.88 279 LEU A C 1
ATOM 2058 O O . LEU A 1 279 ? 9.062 -10.267 -17.839 1.00 93.88 279 LEU A O 1
ATOM 2062 N N . TRP A 1 280 ? 10.975 -10.315 -19.016 1.00 94.50 280 TRP A N 1
ATOM 2063 C CA . TRP A 1 280 ? 10.717 -9.111 -19.805 1.00 94.50 280 TRP A CA 1
ATOM 2064 C C . TRP A 1 280 ? 9.842 -9.400 -21.027 1.00 94.50 280 TRP A C 1
ATOM 2066 O O . TRP A 1 280 ? 9.081 -8.535 -21.461 1.00 94.50 280 TRP A O 1
ATOM 2076 N N . GLU A 1 281 ? 9.976 -10.590 -21.608 1.00 93.12 281 GLU A N 1
ATOM 2077 C CA . GLU A 1 281 ? 9.232 -11.018 -22.797 1.00 93.12 281 GLU A CA 1
ATOM 2078 C C . GLU A 1 281 ? 7.779 -11.384 -22.474 1.00 93.12 281 GLU A C 1
ATOM 2080 O O . GLU A 1 281 ? 6.880 -11.023 -23.229 1.00 93.12 281 GLU A O 1
ATOM 2085 N N . GLU A 1 282 ? 7.545 -12.046 -21.339 1.00 93.19 282 GLU A N 1
ATOM 2086 C CA . GLU A 1 282 ? 6.220 -12.492 -20.887 1.00 93.19 282 GLU A CA 1
ATOM 2087 C C . GLU A 1 282 ? 5.445 -11.417 -20.105 1.00 93.19 282 GLU A C 1
ATOM 2089 O O . GLU A 1 282 ? 4.285 -11.630 -19.746 1.00 93.19 282 GLU A O 1
ATOM 2094 N N . ALA A 1 283 ? 6.065 -10.269 -19.813 1.00 96.38 283 ALA A N 1
ATOM 2095 C CA . ALA A 1 283 ? 5.405 -9.180 -19.105 1.00 96.38 283 ALA A CA 1
ATOM 2096 C C . ALA A 1 283 ? 4.293 -8.559 -19.962 1.00 96.38 283 ALA A C 1
ATOM 2098 O O . ALA A 1 283 ? 4.526 -8.027 -21.047 1.00 96.38 283 ALA A O 1
ATOM 2099 N N . GLU A 1 284 ? 3.079 -8.555 -19.424 1.00 98.12 284 GLU A N 1
ATOM 2100 C CA . GLU A 1 284 ? 1.911 -7.923 -20.039 1.00 98.12 284 GLU A CA 1
ATOM 2101 C C . GLU A 1 284 ? 1.710 -6.478 -19.564 1.00 98.12 284 GLU A C 1
ATOM 2103 O O . GLU A 1 284 ? 0.931 -5.732 -20.166 1.00 98.12 284 GLU A O 1
ATOM 2108 N N . VAL A 1 285 ? 2.396 -6.094 -18.481 1.00 98.44 285 VAL A N 1
ATOM 2109 C CA . VAL A 1 285 ? 2.545 -4.727 -17.961 1.00 98.44 285 VAL A CA 1
ATOM 2110 C C . VAL A 1 285 ? 3.916 -4.601 -17.313 1.00 98.44 285 VAL A C 1
ATOM 2112 O O . VAL A 1 285 ? 4.326 -5.487 -16.559 1.00 98.44 285 VAL A O 1
ATOM 2115 N N . VAL A 1 286 ? 4.594 -3.478 -17.539 1.00 98.56 286 VAL A N 1
ATOM 2116 C CA . VAL A 1 286 ? 5.832 -3.142 -16.829 1.00 98.56 286 VAL A CA 1
ATOM 2117 C C . VAL A 1 286 ? 5.608 -1.902 -15.976 1.00 98.56 286 VAL A C 1
ATOM 2119 O O . VAL A 1 286 ? 5.064 -0.899 -16.439 1.00 98.56 286 VAL A O 1
ATOM 2122 N N . VAL A 1 287 ? 6.028 -1.970 -14.718 1.00 98.44 287 VAL A N 1
ATOM 2123 C CA . VAL A 1 287 ? 5.994 -0.849 -13.785 1.00 98.44 287 VAL A CA 1
ATOM 2124 C C . VAL A 1 287 ? 7.415 -0.360 -13.560 1.00 98.44 287 VAL A C 1
ATOM 2126 O O . VAL A 1 287 ? 8.260 -1.093 -13.044 1.00 98.44 287 VAL A O 1
ATOM 2129 N N . ASP A 1 288 ? 7.668 0.873 -13.972 1.00 97.94 288 ASP A N 1
ATOM 2130 C CA . ASP A 1 288 ? 8.944 1.551 -13.823 1.00 97.94 288 ASP A CA 1
ATOM 2131 C C . ASP A 1 288 ? 9.027 2.219 -12.445 1.00 97.94 288 ASP A C 1
ATOM 2133 O O . ASP A 1 288 ? 8.394 3.242 -12.183 1.00 97.94 288 ASP A O 1
ATOM 2137 N N . CYS A 1 289 ? 9.816 1.607 -11.566 1.00 97.00 289 CYS A N 1
ATOM 2138 C CA . CYS A 1 289 ? 10.166 2.097 -10.236 1.00 97.00 289 CYS A CA 1
ATOM 2139 C C . CYS A 1 289 ? 11.695 2.266 -10.108 1.00 97.00 289 CYS A C 1
ATOM 2141 O O . CYS A 1 289 ? 12.257 2.124 -9.014 1.00 97.00 289 CYS A O 1
ATOM 2143 N N . LEU A 1 290 ? 12.407 2.494 -11.222 1.00 93.69 290 LEU A N 1
ATOM 2144 C CA . LEU A 1 290 ? 13.872 2.573 -11.238 1.00 93.69 290 LEU A CA 1
ATOM 2145 C C . LEU A 1 290 ? 14.380 3.852 -10.571 1.00 93.69 290 LEU A C 1
ATOM 2147 O O . LEU A 1 290 ? 15.212 3.798 -9.662 1.00 93.69 290 LEU A O 1
ATOM 2151 N N . LEU A 1 291 ? 13.891 5.002 -11.021 1.00 90.94 291 LEU A N 1
ATOM 2152 C CA . LEU A 1 291 ? 14.311 6.324 -10.578 1.00 90.94 291 LEU A CA 1
ATOM 2153 C C . LEU A 1 291 ? 13.080 7.194 -10.351 1.00 90.94 291 LEU A C 1
ATOM 2155 O O . LEU A 1 291 ? 12.117 7.116 -11.095 1.00 90.94 291 LEU A O 1
ATOM 2159 N N . GLY A 1 292 ? 13.100 7.994 -9.289 1.00 84.25 292 GLY A N 1
ATOM 2160 C CA . GLY A 1 292 ? 12.068 9.002 -9.039 1.00 84.25 292 GLY A CA 1
ATOM 2161 C C . GLY A 1 292 ? 12.641 10.408 -9.165 1.00 84.25 292 GLY A C 1
ATOM 2162 O O . GLY A 1 292 ? 13.774 10.604 -9.615 1.00 84.25 292 GLY A O 1
ATOM 2163 N N . THR A 1 293 ? 11.918 11.385 -8.625 1.00 75.25 293 THR A N 1
ATOM 2164 C CA . THR A 1 293 ? 12.333 12.799 -8.517 1.00 75.25 293 THR A CA 1
ATOM 2165 C C . THR A 1 293 ? 13.708 13.021 -7.857 1.00 75.25 293 THR A C 1
ATOM 2167 O O . THR A 1 293 ? 14.298 14.095 -7.973 1.00 75.25 293 THR A O 1
ATOM 2170 N N . GLY A 1 294 ? 14.253 12.019 -7.160 1.00 71.81 294 GLY A N 1
ATOM 2171 C CA . GLY A 1 294 ? 15.595 11.980 -6.569 1.00 71.81 294 GLY A CA 1
ATOM 2172 C C . GLY A 1 294 ? 16.772 12.014 -7.558 1.00 71.81 294 GLY A C 1
ATOM 2173 O O . GLY A 1 294 ? 17.856 12.469 -7.190 1.00 71.81 294 GLY A O 1
ATOM 2174 N N . ALA A 1 295 ? 16.580 11.519 -8.781 1.00 76.62 295 ALA A N 1
ATOM 2175 C CA . ALA A 1 295 ? 17.671 11.236 -9.710 1.00 76.62 295 ALA A CA 1
ATOM 2176 C C . ALA A 1 295 ? 18.232 12.490 -10.403 1.00 76.62 295 ALA A C 1
ATOM 2178 O O . ALA A 1 295 ? 17.515 13.457 -10.659 1.00 76.62 295 ALA A O 1
ATOM 2179 N N . SER A 1 296 ? 19.530 12.472 -10.715 1.00 72.06 296 SER A N 1
ATOM 2180 C CA . SER A 1 296 ? 20.202 13.522 -11.484 1.00 72.06 296 SER A CA 1
ATOM 2181 C C . SER A 1 296 ? 21.335 12.953 -12.341 1.00 72.06 296 SER A C 1
ATOM 2183 O O . SER A 1 296 ? 21.977 11.967 -11.976 1.00 72.06 296 SER A O 1
ATOM 2185 N N . GLY A 1 297 ? 21.594 13.605 -13.477 1.00 77.44 297 GLY A N 1
ATOM 2186 C CA . GLY A 1 297 ? 22.618 13.188 -14.437 1.00 77.44 297 GLY A CA 1
ATOM 2187 C C . GLY A 1 297 ? 22.156 12.091 -15.401 1.00 77.44 297 GLY A C 1
ATOM 2188 O O . GLY A 1 297 ? 20.998 11.686 -15.402 1.00 77.44 297 GLY A O 1
ATOM 2189 N N . GLU A 1 298 ? 23.075 11.642 -16.255 1.00 83.56 298 GLU A N 1
ATOM 2190 C CA . GLU A 1 298 ? 22.812 10.597 -17.251 1.00 83.56 298 GLU A CA 1
ATOM 2191 C C . GLU A 1 298 ? 22.652 9.215 -16.608 1.00 83.56 298 GLU A C 1
ATOM 2193 O O . GLU A 1 298 ? 23.346 8.881 -15.641 1.00 83.56 298 GLU A O 1
ATOM 2198 N N . LEU A 1 299 ? 21.788 8.381 -17.197 1.00 87.19 299 LEU A N 1
ATOM 2199 C CA . LEU A 1 299 ? 21.646 6.981 -16.805 1.00 87.19 299 LEU A CA 1
ATOM 2200 C C . LEU A 1 299 ? 22.960 6.226 -17.034 1.00 87.19 299 LEU A C 1
ATOM 2202 O O . LEU A 1 299 ? 23.605 6.365 -18.072 1.00 87.19 299 LEU A O 1
ATOM 2206 N N . ARG A 1 300 ? 23.357 5.389 -16.070 1.00 86.75 300 ARG A N 1
ATOM 2207 C CA . ARG A 1 300 ? 24.610 4.619 -16.131 1.00 86.75 300 ARG A CA 1
ATOM 2208 C C . ARG A 1 300 ? 24.425 3.191 -15.642 1.00 86.75 300 ARG A C 1
ATOM 2210 O O . ARG A 1 300 ? 23.566 2.907 -14.806 1.00 86.75 300 ARG A O 1
ATOM 2217 N N . GLY A 1 301 ? 25.290 2.305 -16.135 1.00 90.75 301 GLY A N 1
ATOM 2218 C CA . GLY A 1 301 ? 25.346 0.904 -15.724 1.00 90.75 301 GLY A CA 1
ATOM 2219 C C . GLY A 1 301 ? 23.997 0.199 -15.871 1.00 90.75 301 GLY A C 1
ATOM 2220 O O . GLY A 1 301 ? 23.262 0.433 -16.828 1.00 90.75 301 GLY A O 1
ATOM 2221 N N . LYS A 1 302 ? 23.655 -0.626 -14.880 1.00 89.94 302 LYS A N 1
ATOM 2222 C CA . LYS A 1 302 ? 22.444 -1.452 -14.897 1.00 89.94 302 LYS A CA 1
ATOM 2223 C C . LYS A 1 302 ? 21.138 -0.647 -14.929 1.00 89.94 302 LYS A C 1
ATOM 2225 O O . LYS A 1 302 ? 20.135 -1.136 -15.431 1.00 89.94 302 LYS A O 1
ATOM 2230 N N . VAL A 1 303 ? 21.145 0.601 -14.446 1.00 91.69 303 VAL A N 1
ATOM 2231 C CA . VAL A 1 303 ? 19.960 1.474 -14.516 1.00 91.69 303 VAL A CA 1
ATOM 2232 C C . VAL A 1 303 ? 19.664 1.844 -15.970 1.00 91.69 303 VAL A C 1
ATOM 2234 O O . VAL A 1 303 ? 18.517 1.760 -16.393 1.00 91.69 303 VAL A O 1
ATOM 2237 N N . ALA A 1 304 ? 20.694 2.203 -16.748 1.00 93.12 304 ALA A N 1
ATOM 2238 C CA . ALA A 1 304 ? 20.543 2.505 -18.174 1.00 93.12 304 ALA A CA 1
ATOM 2239 C C . ALA A 1 304 ? 20.093 1.275 -18.971 1.00 93.12 304 ALA A C 1
ATOM 2241 O O . ALA A 1 304 ? 19.221 1.378 -19.829 1.00 93.12 304 ALA A O 1
ATOM 2242 N N . GLU A 1 305 ? 20.657 0.109 -18.653 1.00 93.44 305 GLU A N 1
ATOM 2243 C CA . GLU A 1 305 ? 20.272 -1.164 -19.263 1.00 93.44 305 GLU A CA 1
ATOM 2244 C C . GLU A 1 305 ? 18.789 -1.480 -19.020 1.00 93.44 305 GLU A C 1
ATOM 2246 O O . GLU A 1 305 ? 18.051 -1.766 -19.960 1.00 93.44 305 GLU A O 1
ATOM 2251 N N . TRP A 1 306 ? 18.321 -1.388 -17.773 1.00 95.00 306 TRP A N 1
ATOM 2252 C CA . TRP A 1 306 ? 16.927 -1.693 -17.448 1.00 95.00 306 TRP A CA 1
ATOM 2253 C C . TRP A 1 306 ? 15.959 -0.641 -17.990 1.00 95.00 306 TRP A C 1
ATOM 2255 O O . TRP A 1 306 ? 14.881 -1.007 -18.449 1.00 95.00 306 TRP A O 1
ATOM 2265 N N . ALA A 1 307 ? 16.347 0.636 -18.033 1.00 95.06 307 ALA A N 1
ATOM 2266 C CA . ALA A 1 307 ? 15.564 1.668 -18.712 1.00 95.06 307 ALA A CA 1
ATOM 2267 C C . ALA A 1 307 ? 15.419 1.375 -20.218 1.00 95.06 307 ALA A C 1
ATOM 2269 O O . ALA A 1 307 ? 14.328 1.508 -20.774 1.00 95.06 307 ALA A O 1
ATOM 2270 N N . ALA A 1 308 ? 16.480 0.895 -20.879 1.00 95.25 308 ALA A N 1
ATOM 2271 C CA . ALA A 1 308 ? 16.400 0.451 -22.269 1.00 95.25 308 ALA A CA 1
ATOM 2272 C C . ALA A 1 308 ? 15.435 -0.736 -22.434 1.00 95.25 308 ALA A C 1
ATOM 2274 O O . ALA A 1 308 ? 14.576 -0.696 -23.312 1.00 95.25 308 ALA A O 1
ATOM 2275 N N . ARG A 1 309 ? 15.485 -1.736 -21.542 1.00 95.88 309 ARG A N 1
ATOM 2276 C CA . ARG A 1 309 ? 14.547 -2.877 -21.550 1.00 95.88 309 ARG A CA 1
ATOM 2277 C C . ARG A 1 309 ? 13.087 -2.455 -21.335 1.00 95.88 309 ARG A C 1
ATOM 2279 O O . ARG A 1 309 ? 12.194 -3.001 -21.983 1.00 95.88 309 ARG A O 1
ATOM 2286 N N . ILE A 1 310 ? 12.834 -1.472 -20.467 1.00 96.62 310 ILE A N 1
ATOM 2287 C CA . ILE A 1 310 ? 11.500 -0.874 -20.274 1.00 96.62 310 ILE A CA 1
ATOM 2288 C C . ILE A 1 310 ? 11.019 -0.227 -21.580 1.00 96.62 310 ILE A C 1
ATOM 2290 O O . ILE A 1 310 ? 9.899 -0.488 -22.024 1.00 96.62 310 ILE A O 1
ATOM 2294 N N . ASN A 1 311 ? 11.875 0.561 -22.236 1.00 96.31 311 ASN A N 1
ATOM 2295 C CA . ASN A 1 311 ? 11.552 1.200 -23.514 1.00 96.31 311 ASN A CA 1
ATOM 2296 C C . ASN A 1 311 ? 11.304 0.176 -24.632 1.00 96.31 311 ASN A C 1
ATOM 2298 O O . ASN A 1 311 ? 10.368 0.336 -25.414 1.00 96.31 311 ASN A O 1
ATOM 2302 N N . GLU A 1 312 ? 12.089 -0.900 -24.690 1.00 96.44 312 GLU A N 1
ATOM 2303 C CA . GLU A 1 312 ? 11.884 -2.009 -25.627 1.00 96.44 312 GLU A CA 1
ATOM 2304 C C . GLU A 1 312 ? 10.536 -2.704 -25.406 1.00 96.44 312 GLU A C 1
ATOM 2306 O O . GLU A 1 312 ? 9.834 -2.997 -26.373 1.00 96.44 312 GLU A O 1
ATOM 2311 N N . ALA A 1 313 ? 10.136 -2.941 -24.151 1.00 96.19 313 ALA A N 1
ATOM 2312 C CA . ALA A 1 313 ? 8.812 -3.476 -23.835 1.00 96.19 313 ALA A CA 1
ATOM 2313 C C . ALA A 1 313 ? 7.698 -2.528 -24.311 1.00 96.19 313 ALA A C 1
ATOM 2315 O O . ALA A 1 313 ? 6.752 -2.965 -24.971 1.00 96.19 313 ALA A O 1
ATOM 2316 N N . GLY A 1 314 ? 7.857 -1.223 -24.068 1.00 96.62 314 GLY A N 1
ATOM 2317 C CA . GLY A 1 314 ? 6.941 -0.194 -24.560 1.00 96.62 314 GLY A CA 1
ATOM 2318 C C . GLY A 1 314 ? 6.829 -0.182 -26.087 1.00 96.62 314 GLY A C 1
ATOM 2319 O O . GLY A 1 314 ? 5.724 -0.131 -26.627 1.00 96.62 314 GLY A O 1
ATOM 2320 N N . ALA A 1 315 ? 7.952 -0.322 -26.797 1.00 96.62 315 ALA A N 1
ATOM 2321 C CA . ALA A 1 315 ? 7.992 -0.393 -28.258 1.00 96.62 315 ALA A CA 1
ATOM 2322 C C . ALA A 1 315 ? 7.286 -1.640 -28.824 1.00 96.62 315 ALA A C 1
ATOM 2324 O O . ALA A 1 315 ? 6.749 -1.589 -29.931 1.00 96.62 315 ALA A O 1
ATOM 2325 N N . ARG A 1 316 ? 7.226 -2.742 -28.060 1.00 95.50 316 ARG A N 1
ATOM 2326 C CA . ARG A 1 316 ? 6.418 -3.932 -28.390 1.00 95.50 316 ARG A CA 1
ATOM 2327 C C . ARG A 1 316 ? 4.918 -3.748 -28.123 1.00 95.50 316 ARG A C 1
ATOM 2329 O O . ARG A 1 316 ? 4.134 -4.632 -28.456 1.00 95.50 316 ARG A O 1
ATOM 2336 N N . GLY A 1 317 ? 4.508 -2.626 -27.532 1.00 96.06 317 GLY A N 1
ATOM 2337 C CA . GLY A 1 317 ? 3.120 -2.343 -27.165 1.00 96.06 317 GLY A CA 1
ATOM 2338 C C . GLY A 1 317 ? 2.736 -2.789 -25.752 1.00 96.06 317 GLY A C 1
ATOM 2339 O O . GLY A 1 317 ? 1.551 -2.762 -25.416 1.00 96.06 317 GLY A O 1
ATOM 2340 N N . VAL A 1 318 ? 3.704 -3.180 -24.914 1.00 97.94 318 VAL A N 1
ATOM 2341 C CA . VAL A 1 318 ? 3.453 -3.471 -23.496 1.00 97.94 318 VAL A CA 1
ATOM 2342 C C . VAL A 1 318 ? 3.216 -2.148 -22.753 1.00 97.94 318 VAL A C 1
ATOM 2344 O O . VAL A 1 318 ? 4.047 -1.243 -22.848 1.00 97.94 318 VAL A O 1
ATOM 2347 N N . PRO A 1 319 ? 2.109 -1.988 -22.005 1.00 97.94 319 PRO A N 1
ATOM 2348 C CA . PRO A 1 319 ? 1.876 -0.792 -21.206 1.00 97.94 319 PRO A CA 1
ATOM 2349 C C . PRO A 1 319 ? 2.968 -0.580 -20.152 1.00 97.94 319 PRO A C 1
ATOM 2351 O O . PRO A 1 319 ? 3.264 -1.487 -19.370 1.00 97.94 319 PRO A O 1
ATOM 2354 N N . ILE A 1 320 ? 3.504 0.642 -20.101 1.00 98.12 320 ILE A N 1
ATOM 2355 C CA . ILE A 1 320 ? 4.480 1.073 -19.096 1.00 98.12 320 ILE A CA 1
ATOM 2356 C C . ILE A 1 320 ? 3.799 2.010 -18.098 1.00 98.12 320 ILE A C 1
ATOM 2358 O O . ILE A 1 320 ? 3.150 2.984 -18.488 1.00 98.12 320 ILE A O 1
ATOM 2362 N N . VAL A 1 321 ? 3.940 1.720 -16.806 1.00 97.69 321 VAL A N 1
ATOM 2363 C CA . VAL A 1 321 ? 3.444 2.561 -15.710 1.00 97.69 321 VAL A CA 1
ATOM 2364 C C . VAL A 1 321 ? 4.631 3.081 -14.919 1.00 97.69 321 VAL A C 1
ATOM 2366 O O . VAL A 1 321 ? 5.286 2.310 -14.230 1.00 97.69 321 VAL A O 1
ATOM 2369 N N . ALA A 1 322 ? 4.897 4.380 -14.990 1.00 96.06 322 ALA A N 1
ATOM 2370 C CA . ALA A 1 322 ? 5.943 5.002 -14.189 1.00 96.06 322 ALA A CA 1
ATOM 2371 C C . ALA A 1 322 ? 5.435 5.361 -12.787 1.00 96.06 322 ALA A C 1
ATOM 2373 O O . ALA A 1 322 ? 4.363 5.954 -12.637 1.00 96.06 322 ALA A O 1
ATOM 2374 N N . CYS A 1 323 ? 6.210 5.002 -11.769 1.00 91.94 323 CYS A N 1
ATOM 2375 C CA . CYS A 1 323 ? 6.005 5.429 -10.394 1.00 91.94 323 CYS A CA 1
ATOM 2376 C C . CYS A 1 323 ? 6.708 6.772 -10.171 1.00 91.94 323 CYS A C 1
ATOM 2378 O O . CYS A 1 323 ? 7.902 6.885 -10.441 1.00 91.94 323 CYS A O 1
ATOM 2380 N N . ASP A 1 324 ? 5.964 7.771 -9.682 1.00 87.69 324 ASP A N 1
ATOM 2381 C CA . ASP A 1 324 ? 6.378 9.180 -9.557 1.00 87.69 324 ASP A CA 1
ATOM 2382 C C . ASP A 1 324 ? 6.632 9.851 -10.923 1.00 87.69 324 ASP A C 1
ATOM 2384 O O . ASP A 1 324 ? 5.788 10.600 -11.423 1.00 87.69 324 ASP A O 1
ATOM 2388 N N . VAL A 1 325 ? 7.746 9.521 -11.575 1.00 85.44 325 VAL A N 1
ATOM 2389 C CA . VAL A 1 325 ? 8.151 10.041 -12.889 1.00 85.44 325 VAL A CA 1
ATOM 2390 C C . VAL A 1 325 ? 8.774 8.923 -13.734 1.00 85.44 325 VAL A C 1
ATOM 2392 O O . VAL A 1 325 ? 9.346 7.998 -13.161 1.00 85.44 325 VAL A O 1
ATOM 2395 N N . PRO A 1 326 ? 8.686 8.968 -15.080 1.00 89.00 326 PRO A N 1
ATOM 2396 C CA . PRO A 1 326 ? 9.424 8.038 -15.935 1.00 89.00 326 PRO A CA 1
ATOM 2397 C C . PRO A 1 326 ? 10.930 8.123 -15.676 1.00 89.00 326 PRO A C 1
ATOM 2399 O O . PRO A 1 326 ? 11.474 9.216 -15.505 1.00 89.00 326 PRO A O 1
ATOM 2402 N N . SER A 1 327 ? 11.600 6.976 -15.636 1.00 88.94 327 SER A N 1
ATOM 2403 C CA . SER A 1 327 ? 13.027 6.906 -15.343 1.00 88.94 327 SER A CA 1
ATOM 2404 C C . SER A 1 327 ? 13.881 7.268 -16.558 1.00 88.94 327 SER A C 1
ATOM 2406 O O . SER A 1 327 ? 14.009 6.473 -17.491 1.00 88.94 327 SER A O 1
ATOM 2408 N N . GLY A 1 328 ? 14.559 8.417 -16.473 1.00 82.94 328 GLY A N 1
ATOM 2409 C CA . GLY A 1 328 ? 15.455 8.937 -17.519 1.00 82.94 328 GLY A CA 1
ATOM 2410 C C . GLY A 1 328 ? 14.769 9.869 -18.505 1.00 82.94 328 GLY A C 1
ATOM 2411 O O . GLY A 1 328 ? 15.489 10.312 -19.425 1.00 82.94 328 GLY A O 1
#

Foldseek 3Di:
DDDCPQQDKFKFKFKDFLVVQVVVCVVPVCPLVQQADPQQQVLLVVDPHSRLSSQQLSQVQQRLLVRLVNGRPGNHQWHWDDDSPDPDFIAIHGDDVSVVSCVQWDGKGKDWDGDPTMIMMMIMITGNDDDDDDDDDDDDDDDDDDDDDDDDDDDDDPDDDPPDDPDDDALVRVVVVLVCCCPVVVDPPLNVLLVLLVVVLVCCCVVPNQFQEEEEAAQESLSLSSLSNLLVCVVVVHNYAYEYAAQDLVSHDPSSSVSNVVSVVSPRNYHYHDDDPVSLVRGLAYEDSHDASPDDDDDDDVSVVVLVSLVVSVVVVRHYHYRRDRRD

Radius of gyration: 24.67 Å; chains: 1; bounding box: 59×58×62 Å

Secondary structure (DSSP, 8-state):
--------EEEEEEEEEHHHHHHHHHH-TTHHHHHS-HHHHHHHHTSS-HHHHHHHHHHHHHHHHHHHSS--S-GGGEEEE--SSSSPPPEEEE-HHHHHHTTTB-PPEEEEEE-SSEEEEEEEEEB-PPPP-------------------------PPPPTTSPPP---HHHHHHHHHHHHHTS---HHHHHHHHHHHHHHHHHHHSTT--EEEEE-SSHHHHHHHHHHHHHHHTT--EEEEES-SSGGGS-HHHHHHHHHHHHHT-EEEESS--THHHHS-SEEEEES--TT--S---HHHHHHHHHHHHHHHTT--EEESSS---

Sequence (328 aa):
MRDGQLRGVRLGFDLVEVERFRRALHRHPRLASRLFTTGEMRYAGAHSDPVPHLAARFAAKEAVGKLLGSGVLCWQEIEVLGDPLARGPARVRLSGRTAGTAAGLSRLEVSLTHTESLAGACVVAVARGGDGMSDSAEHCCCGHGRDGREDAAQGGAPFLSLAEKPAVFTPAQMRELDRTTIEDVGIPGPVLMERAALGLSRLILMRYPERHTLIVCGQGNNGGDGLAAARQLHLAGHPVVCVVIASSPAGLSPDAALNFEAARKAGVNLRTGDVPDYLWEEAEVVVDCLLGTGASGELRGKVAEWAARINEAGARGVPIVACDVPSG